Protein AF-A0A964XQN4-F1 (afdb_monomer_lite)

Structure (mmCIF, N/CA/C/O backbone):
data_AF-A0A964XQN4-F1
#
_entry.id   AF-A0A964XQN4-F1
#
loop_
_atom_site.group_PDB
_atom_site.id
_atom_site.type_symbol
_atom_site.label_atom_id
_atom_site.label_alt_id
_atom_site.label_comp_id
_atom_site.label_asym_id
_atom_site.label_entity_id
_atom_site.label_seq_id
_atom_site.pdbx_PDB_ins_code
_atom_site.Cartn_x
_atom_site.Cartn_y
_atom_site.Cartn_z
_atom_site.occupancy
_atom_site.B_iso_or_equiv
_atom_site.auth_seq_id
_atom_site.auth_comp_id
_atom_site.auth_asym_id
_atom_site.auth_atom_id
_atom_site.pdbx_PDB_model_num
ATOM 1 N N . MET A 1 1 ? -2.093 18.860 -47.326 1.00 44.12 1 MET A N 1
ATOM 2 C CA . MET A 1 1 ? -1.292 19.474 -46.245 1.00 44.12 1 MET A CA 1
ATOM 3 C C . MET A 1 1 ? -0.437 18.372 -45.652 1.00 44.12 1 MET A C 1
ATOM 5 O O . MET A 1 1 ? -1.019 17.430 -45.141 1.00 44.12 1 MET A O 1
ATOM 9 N N . ASN A 1 2 ? 0.891 18.425 -45.790 1.00 50.34 2 ASN A N 1
ATOM 10 C CA . ASN A 1 2 ? 1.791 17.449 -45.164 1.00 50.34 2 ASN A CA 1
ATOM 11 C C . ASN A 1 2 ? 2.057 17.888 -43.718 1.00 50.34 2 ASN A C 1
ATOM 13 O O . ASN A 1 2 ? 2.741 18.896 -43.541 1.00 50.34 2 ASN A O 1
ATOM 17 N N . PRO A 1 3 ? 1.557 17.192 -42.684 1.00 56.38 3 PRO A N 1
ATOM 18 C CA . PRO A 1 3 ? 1.931 17.506 -41.319 1.00 56.38 3 PRO A CA 1
ATOM 19 C C . PRO A 1 3 ? 3.263 16.803 -41.033 1.00 56.38 3 PRO A C 1
ATOM 21 O O . PRO A 1 3 ? 3.309 15.619 -40.722 1.00 56.38 3 PRO A O 1
ATOM 24 N N . THR A 1 4 ? 4.374 17.520 -41.188 1.00 68.19 4 THR A N 1
ATOM 25 C CA . THR A 1 4 ? 5.743 17.011 -40.980 1.00 68.19 4 THR A CA 1
ATOM 26 C C . THR A 1 4 ? 6.168 17.038 -39.507 1.00 68.19 4 THR A C 1
ATOM 28 O O . THR A 1 4 ? 7.298 17.393 -39.187 1.00 68.19 4 THR A O 1
ATOM 31 N N . GLY A 1 5 ? 5.263 16.679 -38.596 1.00 77.88 5 GLY A N 1
ATOM 32 C CA . GLY A 1 5 ? 5.586 16.475 -37.185 1.00 77.88 5 GLY A CA 1
ATOM 33 C C . GLY A 1 5 ? 5.835 14.995 -36.919 1.00 77.88 5 GLY A C 1
ATOM 34 O O . GLY A 1 5 ? 4.934 14.184 -37.115 1.00 77.88 5 GLY A O 1
ATOM 35 N N . LYS A 1 6 ? 7.041 14.630 -36.474 1.00 83.69 6 LYS A N 1
ATOM 36 C CA . LYS A 1 6 ? 7.309 13.305 -35.894 1.00 83.69 6 LYS A CA 1
ATOM 37 C C . LYS A 1 6 ? 7.335 13.442 -34.376 1.00 83.69 6 LYS A C 1
ATOM 39 O O . LYS A 1 6 ? 7.971 14.359 -33.865 1.00 83.69 6 LYS A O 1
ATOM 44 N N . LEU A 1 7 ? 6.655 12.541 -33.673 1.00 86.62 7 LEU A N 1
ATOM 45 C CA . LEU A 1 7 ? 6.666 12.475 -32.213 1.00 86.62 7 LEU A CA 1
ATOM 46 C C . LEU A 1 7 ? 7.571 11.324 -31.772 1.00 86.62 7 LEU A C 1
ATOM 48 O O . LEU A 1 7 ? 7.423 10.201 -32.248 1.00 86.62 7 LEU A O 1
ATOM 52 N N . ILE A 1 8 ? 8.509 11.619 -30.876 1.00 90.12 8 ILE A N 1
ATOM 53 C CA . ILE A 1 8 ? 9.390 10.635 -30.249 1.00 90.12 8 ILE A CA 1
ATOM 54 C C . ILE A 1 8 ? 9.055 10.622 -28.759 1.00 90.12 8 ILE A C 1
ATOM 56 O O . ILE A 1 8 ? 9.046 11.673 -28.119 1.00 90.12 8 ILE A O 1
ATOM 60 N N . VAL A 1 9 ? 8.766 9.438 -28.221 1.00 87.81 9 VAL A N 1
ATOM 61 C CA . VAL A 1 9 ? 8.500 9.221 -26.794 1.00 87.81 9 VAL A CA 1
ATOM 62 C C . VAL A 1 9 ? 9.660 8.409 -26.227 1.00 87.81 9 VAL A C 1
ATOM 64 O O . VAL A 1 9 ? 9.925 7.310 -26.709 1.00 87.81 9 VAL A O 1
ATOM 67 N N . VAL A 1 10 ? 10.367 8.965 -25.240 1.00 87.81 10 VAL A N 1
ATOM 68 C CA . VAL A 1 10 ? 11.554 8.359 -24.613 1.00 87.81 10 VAL A CA 1
ATOM 69 C C . VAL A 1 10 ? 11.422 8.424 -23.098 1.00 87.81 10 VAL A C 1
ATOM 71 O O . VAL A 1 10 ? 10.976 9.433 -22.555 1.00 87.81 10 VAL A O 1
ATOM 74 N N . GLY A 1 11 ? 11.851 7.366 -22.418 1.00 78.62 11 GLY A N 1
ATOM 75 C CA . GLY A 1 11 ? 11.816 7.267 -20.965 1.00 78.62 11 GLY A CA 1
ATOM 76 C C . GLY A 1 11 ? 11.861 5.818 -20.490 1.00 78.62 11 GLY A C 1
ATOM 77 O O . GLY A 1 11 ? 11.804 4.879 -21.281 1.00 78.62 11 GLY A O 1
ATOM 78 N N . THR A 1 12 ? 11.935 5.644 -19.178 1.00 72.44 12 THR A N 1
ATOM 79 C CA . THR A 1 12 ? 12.056 4.329 -18.543 1.00 72.44 12 THR A CA 1
ATOM 80 C C . THR A 1 12 ? 10.682 3.725 -18.265 1.00 72.44 12 THR A C 1
ATOM 82 O O . THR A 1 12 ? 9.748 4.433 -17.884 1.00 72.44 12 THR A O 1
ATOM 85 N N . ARG A 1 13 ? 10.545 2.407 -18.436 1.00 72.56 13 ARG A N 1
ATOM 86 C CA . ARG A 1 13 ? 9.340 1.670 -18.036 1.00 72.56 13 ARG A CA 1
ATOM 87 C C . ARG A 1 13 ? 9.286 1.570 -16.512 1.00 72.56 13 ARG A C 1
ATOM 89 O O . ARG A 1 13 ? 10.272 1.186 -15.896 1.00 72.56 13 ARG A O 1
ATOM 96 N N . VAL A 1 14 ? 8.149 1.914 -15.910 1.00 68.62 14 VAL A N 1
ATOM 97 C CA . VAL A 1 14 ? 7.972 1.927 -14.439 1.00 68.62 14 VAL A CA 1
ATOM 98 C C . VAL A 1 14 ? 6.813 1.052 -13.953 1.00 68.62 14 VAL A C 1
ATOM 100 O O . VAL A 1 14 ? 6.621 0.906 -12.751 1.00 68.62 14 VAL A O 1
ATOM 1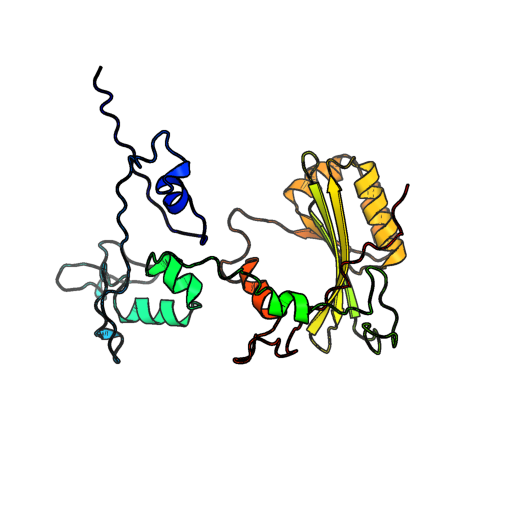03 N N . ALA A 1 15 ? 6.031 0.480 -14.874 1.00 65.38 15 ALA A N 1
ATOM 104 C CA . ALA A 1 15 ? 4.941 -0.445 -14.579 1.00 65.38 15 ALA A CA 1
ATOM 105 C C . ALA A 1 15 ? 4.688 -1.398 -15.763 1.00 65.38 15 ALA A C 1
ATOM 107 O O . ALA A 1 15 ? 5.032 -1.082 -16.902 1.00 65.38 15 ALA A O 1
ATOM 108 N N . ALA A 1 16 ? 4.041 -2.541 -15.503 1.00 64.12 16 ALA A N 1
ATOM 109 C CA . ALA A 1 16 ? 3.646 -3.520 -16.528 1.00 64.12 16 ALA A CA 1
ATOM 110 C C . ALA A 1 16 ? 2.624 -2.962 -17.544 1.00 64.12 16 ALA A C 1
ATOM 112 O O . ALA A 1 16 ? 2.528 -3.438 -18.682 1.00 64.12 16 ALA A O 1
ATOM 113 N N . VAL A 1 17 ? 1.867 -1.938 -17.135 1.00 68.56 17 VAL A N 1
ATOM 114 C CA . VAL A 1 17 ? 1.043 -1.090 -18.001 1.00 68.56 17 VAL A CA 1
ATOM 115 C C . VAL A 1 17 ? 1.648 0.308 -17.991 1.00 68.56 17 VAL A C 1
ATOM 117 O O . VAL A 1 17 ? 1.603 1.013 -16.986 1.00 68.56 17 VAL A O 1
ATOM 120 N N . ASP A 1 18 ? 2.239 0.696 -19.114 1.00 76.88 18 ASP A N 1
ATOM 121 C CA . ASP A 1 18 ? 2.883 1.989 -19.305 1.00 76.88 18 ASP A CA 1
ATOM 122 C C . ASP A 1 18 ? 2.417 2.649 -20.607 1.00 76.88 18 ASP A C 1
ATOM 124 O O . ASP A 1 18 ? 1.701 2.060 -21.423 1.00 76.88 18 ASP A O 1
ATOM 128 N N . LEU A 1 19 ? 2.839 3.897 -20.808 1.00 83.06 19 LEU A N 1
ATOM 129 C CA . LEU A 1 19 ? 2.500 4.655 -22.006 1.00 83.06 19 LEU A CA 1
ATOM 130 C C . LEU A 1 19 ? 2.950 3.934 -23.289 1.00 83.06 19 LEU A C 1
ATOM 132 O O . LEU A 1 19 ? 2.233 3.973 -24.282 1.00 83.06 19 LEU A O 1
ATOM 136 N N . TYR A 1 20 ? 4.090 3.236 -23.281 1.00 84.88 20 TYR A N 1
ATOM 137 C CA . TYR A 1 20 ? 4.588 2.510 -24.456 1.00 84.88 20 TYR A CA 1
ATOM 138 C C . TYR A 1 20 ? 3.683 1.346 -24.845 1.00 84.88 20 TYR A C 1
ATOM 140 O O . TYR A 1 20 ? 3.490 1.079 -26.029 1.00 84.88 20 TYR A O 1
ATOM 148 N N . LYS A 1 21 ? 3.134 0.631 -23.863 1.00 82.62 21 LYS A N 1
ATOM 149 C CA . LYS A 1 21 ? 2.169 -0.447 -24.081 1.00 82.62 21 LYS A CA 1
ATOM 150 C C . LYS A 1 21 ? 0.841 0.101 -24.591 1.00 82.62 21 LYS A C 1
ATOM 152 O O . LYS A 1 21 ? 0.300 -0.437 -25.551 1.00 82.62 21 LYS A O 1
ATOM 157 N N . GLU A 1 22 ? 0.367 1.208 -24.025 1.00 86.00 22 GLU A N 1
ATOM 158 C CA . GLU A 1 22 ? -0.875 1.856 -24.459 1.00 86.00 22 GLU A CA 1
ATOM 159 C C . GLU A 1 22 ? -0.783 2.434 -25.875 1.00 86.00 22 GLU A C 1
ATOM 161 O O . GLU A 1 22 ? -1.696 2.244 -26.674 1.00 86.00 22 GLU A O 1
ATOM 166 N N . LEU A 1 23 ? 0.334 3.073 -26.234 1.00 89.62 23 LEU A N 1
ATOM 167 C CA . LEU A 1 23 ? 0.560 3.574 -27.596 1.00 89.62 23 LEU A CA 1
ATOM 168 C C . LEU A 1 23 ? 0.671 2.444 -28.628 1.00 89.62 23 LEU A C 1
ATOM 170 O O . LEU A 1 23 ? 0.404 2.653 -29.807 1.00 89.62 23 LEU A O 1
ATOM 174 N N . ARG A 1 24 ? 1.051 1.236 -28.203 1.00 87.62 24 ARG A N 1
ATOM 175 C CA . ARG A 1 24 ? 1.095 0.049 -29.065 1.00 87.62 24 ARG A CA 1
ATOM 176 C C . ARG A 1 24 ? -0.225 -0.719 -29.119 1.00 87.62 24 ARG A C 1
ATOM 178 O O . ARG A 1 24 ? -0.308 -1.686 -29.870 1.00 87.62 24 ARG A O 1
ATOM 185 N N . ASN A 1 25 ? -1.235 -0.336 -28.339 1.00 85.56 25 ASN A N 1
ATOM 186 C CA . ASN A 1 25 ? -2.491 -1.072 -28.258 1.00 85.56 25 ASN A CA 1
ATOM 187 C C . ASN A 1 25 ? -3.380 -0.783 -29.493 1.00 85.56 25 ASN A C 1
ATOM 189 O O . ASN A 1 25 ? -3.814 0.361 -29.657 1.00 85.56 25 ASN A O 1
ATOM 193 N N . PRO A 1 26 ? -3.701 -1.788 -30.338 1.00 85.19 26 PRO A N 1
ATOM 194 C CA . PRO A 1 26 ? -4.555 -1.606 -31.515 1.00 85.19 26 PRO A CA 1
ATOM 195 C C . PRO A 1 26 ? -5.940 -1.032 -31.195 1.00 85.19 26 PRO A C 1
ATOM 197 O O . PRO A 1 26 ? -6.467 -0.253 -31.986 1.00 85.19 26 PRO A O 1
ATOM 200 N N . ASP A 1 27 ? -6.496 -1.336 -30.018 1.00 85.50 27 ASP A N 1
ATOM 201 C CA . ASP A 1 27 ? -7.836 -0.893 -29.606 1.00 85.50 27 ASP A CA 1
ATOM 202 C C . ASP A 1 27 ? -7.925 0.627 -29.391 1.00 85.50 27 ASP A C 1
ATOM 204 O O . ASP A 1 27 ? -9.014 1.203 -29.359 1.00 85.50 27 ASP A O 1
ATOM 208 N N . ARG A 1 28 ? -6.779 1.307 -29.253 1.00 83.75 28 ARG A N 1
ATOM 209 C CA . ARG A 1 28 ? -6.704 2.769 -29.127 1.00 83.75 28 ARG A CA 1
ATOM 210 C C . ARG A 1 28 ? -6.861 3.490 -30.467 1.00 83.75 28 ARG A C 1
ATOM 212 O O . ARG A 1 28 ? -7.066 4.705 -30.466 1.00 83.75 28 ARG A O 1
ATOM 219 N N . TYR A 1 29 ? -6.771 2.776 -31.591 1.00 86.81 29 TYR A N 1
ATOM 220 C CA . TYR A 1 29 ? -6.745 3.363 -32.929 1.00 86.81 29 TYR A CA 1
ATOM 221 C C . TYR A 1 29 ? -7.933 2.885 -33.772 1.00 86.81 29 TYR A C 1
ATOM 223 O O . TYR A 1 29 ? -8.117 1.680 -33.955 1.00 86.81 29 TYR A O 1
ATOM 231 N N . PRO A 1 30 ? -8.737 3.803 -34.343 1.00 81.50 30 PRO A N 1
ATOM 232 C CA . PRO A 1 30 ? -9.789 3.435 -35.283 1.00 81.50 30 PRO A CA 1
ATOM 233 C C . PRO A 1 30 ? -9.226 2.596 -36.440 1.00 81.50 30 PRO A C 1
ATOM 235 O O . PRO A 1 30 ? -8.321 3.031 -37.149 1.00 81.50 30 PRO A O 1
ATOM 238 N N . GLY A 1 31 ? -9.752 1.383 -36.620 1.00 83.69 31 GLY A N 1
ATOM 239 C CA . GLY A 1 31 ? -9.280 0.441 -37.642 1.00 83.69 31 GLY A CA 1
ATOM 240 C C . GLY A 1 31 ? -8.076 -0.421 -37.239 1.00 83.69 31 GLY A C 1
ATOM 241 O O . GLY A 1 31 ? -7.569 -1.150 -38.086 1.00 83.69 31 GLY A O 1
ATOM 242 N N . GLY A 1 32 ? -7.612 -0.362 -35.983 1.00 82.75 32 GLY A N 1
ATOM 243 C CA . GLY A 1 32 ? -6.581 -1.257 -35.438 1.00 82.75 32 GLY A CA 1
ATOM 244 C C . GLY A 1 32 ? -5.159 -1.021 -35.959 1.00 82.75 32 GLY A C 1
ATOM 245 O O . GLY A 1 32 ? -4.241 -1.761 -35.610 1.00 82.75 32 GLY A O 1
ATOM 246 N N . LEU A 1 33 ? -4.954 -0.001 -36.794 1.00 86.06 33 LEU A N 1
ATOM 247 C CA . LEU A 1 33 ? -3.648 0.350 -37.346 1.00 86.06 33 LEU A CA 1
ATOM 248 C C . LEU A 1 33 ? -2.880 1.227 -36.355 1.00 86.06 33 LEU A C 1
ATOM 250 O O . LEU A 1 33 ? -3.187 2.405 -36.179 1.00 86.06 33 LEU A O 1
ATOM 254 N N . VAL A 1 34 ? -1.861 0.645 -35.728 1.00 90.12 34 VAL A N 1
ATOM 255 C CA . VAL A 1 34 ? -0.984 1.323 -34.768 1.00 90.12 34 VAL A CA 1
ATOM 256 C C . VAL A 1 34 ? 0.051 2.183 -35.515 1.00 90.12 34 VAL A C 1
ATOM 258 O O . VAL A 1 34 ? 0.866 1.633 -36.255 1.00 90.12 34 VAL A O 1
ATOM 261 N N . PRO A 1 35 ? 0.082 3.518 -35.326 1.00 89.69 35 PRO A N 1
ATOM 262 C CA . PRO A 1 35 ? 0.990 4.415 -36.052 1.00 89.69 35 PRO A CA 1
ATOM 263 C C . PRO A 1 35 ? 2.394 4.528 -35.425 1.00 89.69 35 PRO A C 1
ATOM 265 O O . PRO A 1 35 ? 3.166 5.414 -35.793 1.00 89.69 35 PRO A O 1
ATOM 268 N N . TRP A 1 36 ? 2.731 3.666 -34.464 1.00 90.50 36 TRP A N 1
ATOM 269 C CA . TRP A 1 36 ? 3.963 3.739 -33.678 1.00 90.50 36 TRP A CA 1
ATOM 270 C C . TRP A 1 36 ? 4.945 2.634 -34.043 1.00 90.50 36 TRP A C 1
ATOM 272 O O . TRP A 1 36 ? 4.579 1.471 -34.178 1.00 90.50 36 TRP A O 1
ATOM 282 N N . THR A 1 37 ? 6.222 2.998 -34.133 1.00 88.25 37 THR A N 1
ATOM 283 C CA . THR A 1 37 ? 7.335 2.042 -34.148 1.00 88.25 37 THR A CA 1
ATOM 284 C C . THR A 1 37 ? 7.947 1.991 -32.756 1.00 88.25 37 THR A C 1
ATOM 286 O O . THR A 1 37 ? 8.139 3.032 -32.129 1.00 88.25 37 THR A O 1
ATOM 289 N N . TYR A 1 38 ? 8.245 0.788 -32.275 1.00 87.44 38 TYR A N 1
ATOM 290 C CA . TYR A 1 38 ? 8.794 0.571 -30.942 1.00 87.44 38 TYR A CA 1
ATOM 291 C C . TYR A 1 38 ? 10.215 0.025 -31.020 1.00 87.44 38 TYR A C 1
ATOM 293 O O . TYR A 1 38 ? 10.490 -0.888 -31.796 1.00 87.44 38 TYR A O 1
ATOM 301 N N . LEU A 1 39 ? 11.099 0.590 -30.201 1.00 87.88 39 LEU A N 1
ATOM 302 C CA . LEU A 1 39 ? 12.489 0.181 -30.063 1.00 87.88 39 LEU A CA 1
ATOM 303 C C . LEU A 1 39 ? 12.760 -0.118 -28.589 1.00 87.88 39 LEU A C 1
ATOM 305 O O . LEU A 1 39 ? 12.669 0.777 -27.752 1.00 87.88 39 LEU A O 1
ATOM 309 N N . ALA A 1 40 ? 13.097 -1.371 -28.289 1.00 85.25 40 ALA A N 1
ATOM 310 C CA . ALA A 1 40 ? 13.558 -1.798 -26.975 1.00 85.25 40 ALA A CA 1
ATOM 311 C C . ALA A 1 40 ? 15.085 -1.932 -26.983 1.00 85.25 40 ALA A C 1
ATOM 313 O O . ALA A 1 40 ? 15.664 -2.451 -27.937 1.00 85.25 40 ALA A O 1
ATOM 314 N N . MET A 1 41 ? 15.726 -1.468 -25.914 1.00 88.75 41 MET A N 1
ATOM 315 C CA . MET A 1 41 ? 17.179 -1.486 -25.741 1.00 88.75 41 MET A CA 1
ATOM 316 C C . MET A 1 41 ? 17.527 -2.235 -24.447 1.00 88.75 41 MET A C 1
ATOM 318 O O . MET A 1 41 ? 17.692 -1.593 -23.409 1.00 88.75 41 MET A O 1
ATOM 322 N N . PRO A 1 42 ? 17.579 -3.581 -24.467 1.00 90.25 42 PRO A N 1
ATOM 323 C CA . PRO A 1 42 ? 17.960 -4.356 -23.293 1.00 90.25 42 PRO A CA 1
ATOM 324 C C . PRO A 1 42 ? 19.419 -4.077 -22.927 1.00 90.25 42 PRO A C 1
ATOM 326 O O . PRO A 1 42 ? 20.299 -4.064 -23.783 1.00 90.25 42 PRO A O 1
ATOM 329 N N . ALA A 1 43 ? 19.686 -3.859 -21.644 1.00 90.44 43 ALA A N 1
ATOM 330 C CA . ALA A 1 43 ? 21.017 -3.527 -21.159 1.00 90.44 43 ALA A CA 1
ATOM 331 C C . ALA A 1 43 ? 21.980 -4.727 -21.205 1.00 90.44 43 ALA A C 1
ATOM 333 O O . ALA A 1 43 ? 23.177 -4.534 -21.412 1.00 90.44 43 ALA A O 1
ATOM 334 N N . LEU A 1 44 ? 21.462 -5.952 -21.049 1.00 91.94 44 LEU A N 1
ATOM 335 C CA . LEU A 1 44 ? 22.222 -7.202 -21.160 1.00 91.94 44 LEU A CA 1
ATOM 336 C C . LEU A 1 44 ? 21.816 -7.932 -22.436 1.00 91.94 44 LEU A C 1
ATOM 338 O O . LEU A 1 44 ? 20.630 -8.138 -22.667 1.00 91.94 44 LEU A O 1
ATOM 342 N N . LEU A 1 45 ? 22.798 -8.338 -23.230 1.00 92.00 45 LEU A N 1
ATOM 343 C CA . LEU A 1 45 ? 22.589 -9.073 -24.474 1.00 92.00 45 LEU A CA 1
ATOM 344 C C . LEU A 1 45 ? 22.936 -10.552 -24.292 1.00 92.00 45 LEU A C 1
ATOM 346 O O . LEU A 1 45 ? 22.168 -11.413 -24.708 1.00 92.00 45 LEU A O 1
ATOM 350 N N . GLU A 1 46 ? 24.048 -10.847 -23.608 1.00 90.94 46 GLU A N 1
ATOM 351 C CA . GLU A 1 46 ? 24.497 -12.218 -23.346 1.00 90.94 46 GLU A CA 1
ATOM 352 C C . GLU A 1 46 ? 25.073 -12.368 -21.932 1.00 90.94 46 GLU A C 1
ATOM 354 O O . GLU A 1 46 ? 25.825 -11.518 -21.445 1.00 90.94 46 GLU A O 1
ATOM 359 N N . THR A 1 47 ? 24.730 -13.476 -21.274 1.00 87.06 47 THR A N 1
ATOM 360 C CA . THR A 1 47 ? 25.217 -13.840 -19.936 1.00 87.06 47 THR A CA 1
ATOM 361 C C . THR A 1 47 ? 26.411 -14.786 -20.007 1.00 87.06 47 THR A C 1
ATOM 363 O O . THR A 1 47 ? 26.435 -15.696 -20.831 1.00 87.06 47 THR A O 1
ATOM 366 N N . HIS A 1 48 ? 27.331 -14.660 -19.052 1.00 90.94 48 HIS A N 1
ATOM 367 C CA . HIS A 1 48 ? 28.426 -15.605 -18.817 1.00 90.94 48 HIS A CA 1
ATOM 368 C C . HIS A 1 48 ? 28.568 -15.875 -17.309 1.00 90.94 48 HIS A C 1
ATOM 370 O O . HIS A 1 48 ? 28.163 -15.046 -16.494 1.00 90.94 48 HIS A O 1
ATOM 376 N N . GLU A 1 49 ? 29.197 -16.991 -16.928 1.00 87.12 49 GLU A N 1
ATOM 377 C CA . GLU A 1 49 ? 29.561 -17.291 -15.527 1.00 87.12 49 GLU A CA 1
ATOM 378 C C . GLU A 1 49 ? 30.474 -16.228 -14.888 1.00 87.12 49 GLU A C 1
ATOM 380 O O . GLU A 1 49 ? 30.488 -16.064 -13.673 1.00 87.12 49 GLU A O 1
ATOM 385 N N . ASP A 1 50 ? 31.221 -15.484 -15.707 1.00 89.94 50 ASP A N 1
ATOM 386 C CA . ASP A 1 50 ? 32.106 -14.408 -15.273 1.00 89.94 50 ASP A CA 1
ATOM 387 C C . ASP A 1 50 ? 31.450 -13.096 -15.692 1.00 89.94 50 ASP A C 1
ATOM 389 O O . ASP A 1 50 ? 31.276 -12.837 -16.886 1.00 89.94 50 ASP A O 1
ATOM 393 N N . ALA A 1 51 ? 31.078 -12.277 -14.708 1.00 89.25 51 ALA A N 1
ATOM 394 C CA . ALA A 1 51 ? 30.400 -11.004 -14.926 1.00 89.25 51 ALA A CA 1
ATOM 395 C C . ALA A 1 51 ? 31.193 -10.056 -15.838 1.00 89.25 51 ALA A C 1
ATOM 397 O O . ALA A 1 51 ? 30.597 -9.259 -16.553 1.00 89.25 51 ALA A O 1
ATOM 398 N N . ASN A 1 52 ? 32.525 -10.153 -15.877 1.00 89.81 52 ASN A N 1
ATOM 399 C CA . ASN A 1 52 ? 33.341 -9.305 -16.752 1.00 89.81 52 ASN A CA 1
ATOM 400 C C . ASN A 1 52 ? 33.202 -9.665 -18.238 1.00 89.81 52 ASN A C 1
ATOM 402 O O . ASN A 1 52 ? 33.577 -8.867 -19.092 1.00 89.81 52 ASN A O 1
ATOM 406 N N . LYS A 1 53 ? 32.660 -10.849 -18.547 1.00 91.75 53 LYS A N 1
ATOM 407 C CA . LYS A 1 53 ? 32.439 -11.345 -19.912 1.00 91.75 53 LYS A CA 1
ATOM 408 C C . LYS A 1 53 ? 30.999 -11.173 -20.392 1.00 91.75 53 LYS A C 1
ATOM 410 O O . LYS A 1 53 ? 30.650 -11.679 -21.453 1.00 91.75 53 LYS A O 1
ATOM 415 N N . TRP A 1 54 ? 30.149 -10.505 -19.616 1.00 91.12 54 TRP A N 1
ATOM 416 C CA . TRP A 1 54 ? 28.794 -10.180 -20.051 1.00 91.12 54 TRP A CA 1
ATOM 417 C C . TRP A 1 54 ? 28.829 -9.225 -21.243 1.00 91.12 54 TRP A C 1
ATOM 419 O O . TRP A 1 54 ? 29.525 -8.209 -21.207 1.00 91.12 54 TRP A O 1
ATOM 429 N N . VAL A 1 55 ? 28.037 -9.530 -22.271 1.00 93.88 55 VAL A N 1
ATOM 430 C CA . VAL A 1 55 ? 27.870 -8.648 -23.430 1.00 93.88 55 VAL A CA 1
ATOM 431 C C . VAL A 1 55 ? 26.724 -7.697 -23.123 1.00 93.88 55 VAL A C 1
ATOM 433 O O . VAL A 1 55 ? 25.583 -8.129 -22.953 1.00 93.88 55 VAL A O 1
ATOM 436 N N . THR A 1 56 ? 27.019 -6.404 -23.026 1.00 95.25 56 THR A N 1
ATOM 437 C CA . THR A 1 56 ? 26.038 -5.364 -22.696 1.00 95.25 56 THR A CA 1
ATOM 438 C C . THR A 1 56 ? 25.871 -4.382 -23.848 1.00 95.25 56 THR A C 1
ATOM 440 O O . THR A 1 56 ? 26.752 -4.244 -24.695 1.00 95.25 56 THR A O 1
ATOM 443 N N . LEU A 1 57 ? 24.721 -3.707 -23.901 1.00 94.56 57 LEU A N 1
ATOM 444 C CA . LEU A 1 57 ? 24.398 -2.811 -25.014 1.00 94.56 57 LEU A CA 1
ATOM 445 C C . LEU A 1 57 ? 25.193 -1.496 -24.975 1.00 94.56 57 LEU A C 1
ATOM 447 O O . LEU A 1 57 ? 25.636 -1.022 -26.016 1.00 94.56 57 LEU A O 1
ATOM 451 N N . TRP A 1 58 ? 25.391 -0.918 -23.784 1.00 92.69 58 TRP A N 1
ATOM 452 C CA . TRP A 1 58 ? 26.054 0.385 -23.602 1.00 92.69 58 TRP A CA 1
ATOM 453 C C . TRP A 1 58 ? 27.125 0.352 -22.494 1.00 92.69 58 TRP A C 1
ATOM 455 O O . TRP A 1 58 ? 26.970 1.007 -21.461 1.00 92.69 58 TRP A O 1
ATOM 465 N N . PRO A 1 59 ? 28.220 -0.415 -22.666 1.00 93.56 59 PRO A N 1
ATOM 466 C CA . PRO A 1 59 ? 29.203 -0.653 -21.606 1.00 93.56 59 PRO A CA 1
ATOM 467 C C . PRO A 1 59 ? 29.956 0.598 -21.134 1.00 93.56 59 PRO A C 1
ATOM 469 O O . PRO A 1 59 ? 30.428 0.619 -19.994 1.00 93.56 59 PRO A O 1
ATOM 472 N N . TYR A 1 60 ? 30.045 1.635 -21.969 1.00 94.44 60 TYR A N 1
ATOM 473 C CA . TYR A 1 60 ? 30.844 2.834 -21.717 1.00 94.44 60 TYR A CA 1
ATOM 474 C C . TYR A 1 60 ? 30.049 4.126 -21.956 1.00 94.44 60 TYR A C 1
ATOM 476 O O . TYR A 1 60 ? 29.057 4.126 -22.683 1.00 94.44 60 TYR A O 1
ATOM 484 N N . SER A 1 61 ? 30.486 5.225 -21.341 1.00 92.81 61 SER A N 1
ATOM 485 C CA . SER A 1 61 ? 29.914 6.569 -21.485 1.00 92.81 61 SER A CA 1
ATOM 486 C C . SER A 1 61 ? 31.025 7.614 -21.583 1.00 92.81 61 SER A C 1
ATOM 488 O O . SER A 1 61 ? 32.105 7.445 -21.032 1.00 92.81 61 SER A O 1
ATOM 490 N N . ASP A 1 62 ? 30.759 8.711 -22.278 1.00 92.38 62 ASP A N 1
ATOM 491 C CA . ASP A 1 62 ? 31.620 9.894 -22.322 1.00 92.38 62 ASP A CA 1
ATOM 492 C C . ASP A 1 62 ? 31.620 10.688 -21.001 1.00 92.38 62 ASP A C 1
ATOM 494 O O . ASP A 1 62 ? 32.521 11.491 -20.765 1.00 92.38 62 ASP A O 1
ATOM 498 N N . GLN A 1 63 ? 30.636 10.449 -20.126 1.00 90.50 63 GLN A N 1
ATOM 499 C CA . GLN A 1 63 ? 30.492 11.116 -18.835 1.00 90.50 63 GLN A CA 1
ATOM 500 C C . GLN A 1 63 ? 30.881 10.192 -17.671 1.00 90.50 63 GLN A C 1
ATOM 502 O O . GLN A 1 63 ? 30.493 9.016 -17.667 1.00 90.50 63 GLN A O 1
ATOM 507 N N . PRO A 1 64 ? 31.583 10.712 -16.647 1.00 89.06 64 PRO A N 1
ATOM 508 C CA . PRO A 1 64 ? 31.884 9.946 -15.446 1.00 89.06 64 PRO A CA 1
ATOM 509 C C . PRO A 1 64 ? 30.613 9.644 -14.651 1.00 89.06 64 PRO A C 1
ATOM 511 O O . PRO A 1 64 ? 29.638 10.401 -14.666 1.00 89.06 64 PRO A O 1
ATOM 514 N N . PHE A 1 65 ? 30.629 8.534 -13.920 1.00 82.62 65 PHE A N 1
ATOM 515 C CA . PHE A 1 65 ? 29.680 8.294 -12.836 1.00 82.62 65 PHE A CA 1
ATOM 516 C C . PHE A 1 65 ? 30.202 8.847 -11.506 1.00 82.62 65 PHE A C 1
ATOM 518 O O . PHE A 1 65 ? 31.383 9.177 -11.389 1.00 82.62 65 PHE A O 1
ATOM 525 N N . ASP A 1 66 ? 29.329 8.947 -10.503 1.00 81.31 66 ASP A N 1
ATOM 526 C CA . ASP A 1 66 ? 29.703 9.492 -9.198 1.00 81.31 66 ASP A CA 1
ATOM 527 C C . ASP A 1 66 ? 30.888 8.718 -8.602 1.00 81.31 66 ASP A C 1
ATOM 529 O O . ASP A 1 66 ? 30.842 7.501 -8.422 1.00 81.31 66 ASP A O 1
ATOM 533 N N . GLY A 1 67 ? 31.973 9.442 -8.318 1.00 83.00 67 GLY A N 1
ATOM 534 C CA . GLY A 1 67 ? 33.206 8.880 -7.765 1.00 83.00 67 GLY A CA 1
ATOM 535 C C . GLY A 1 67 ? 34.164 8.247 -8.782 1.00 83.00 67 GLY A C 1
ATOM 536 O O . GLY A 1 67 ? 35.203 7.739 -8.364 1.00 83.00 67 GLY A O 1
ATOM 537 N N . GLN A 1 68 ? 33.864 8.281 -10.085 1.00 88.69 68 GLN A N 1
ATOM 538 C CA . GLN A 1 68 ? 34.810 7.849 -11.119 1.00 88.69 68 GLN A CA 1
ATOM 539 C C . GLN A 1 68 ? 35.846 8.927 -11.426 1.00 88.69 68 GLN A C 1
ATOM 541 O O . GLN A 1 68 ? 35.555 10.123 -11.452 1.00 88.69 68 GLN A O 1
ATOM 546 N N . THR A 1 69 ? 37.066 8.477 -11.684 1.00 89.88 69 THR A N 1
ATOM 547 C CA . THR A 1 69 ? 38.232 9.318 -11.952 1.00 89.88 69 THR A CA 1
ATOM 548 C C . THR A 1 69 ? 38.793 9.035 -13.345 1.00 89.88 69 THR A C 1
ATOM 550 O O . THR A 1 69 ? 38.538 7.985 -13.934 1.00 89.88 69 THR A O 1
ATOM 553 N N . GLU A 1 70 ? 39.538 9.991 -13.904 1.00 88.25 70 GLU A N 1
ATOM 554 C CA . GLU A 1 70 ? 40.061 9.938 -15.281 1.00 88.25 70 GLU A CA 1
ATOM 555 C C . GLU A 1 70 ? 40.944 8.704 -15.561 1.00 88.25 70 GLU A C 1
ATOM 557 O O . GLU A 1 70 ? 40.980 8.223 -16.689 1.00 88.25 70 GLU A O 1
ATOM 562 N N . ASP A 1 71 ? 41.605 8.141 -14.544 1.00 91.19 71 ASP A N 1
ATOM 563 C CA . ASP A 1 71 ? 42.406 6.908 -14.641 1.00 91.19 71 ASP A CA 1
ATOM 564 C C . ASP A 1 71 ? 41.577 5.646 -14.926 1.00 91.19 71 ASP A C 1
ATOM 566 O O . ASP A 1 71 ? 42.130 4.616 -15.303 1.00 91.19 71 ASP A O 1
ATOM 570 N N . GLN A 1 72 ? 40.254 5.721 -14.774 1.00 87.38 72 GLN A N 1
ATOM 571 C CA . GLN A 1 72 ? 39.340 4.609 -15.037 1.00 87.38 72 GLN A CA 1
ATOM 572 C C . GLN A 1 72 ? 38.839 4.578 -16.485 1.00 87.38 72 GLN A C 1
ATOM 574 O O . GLN A 1 72 ? 38.072 3.678 -16.840 1.00 87.38 72 GLN A O 1
ATOM 579 N N . LYS A 1 73 ? 39.237 5.549 -17.316 1.00 92.31 73 LYS A N 1
ATOM 580 C CA . LYS A 1 73 ? 38.893 5.575 -18.737 1.00 92.31 73 LYS A CA 1
ATOM 581 C C . LYS A 1 73 ? 39.538 4.417 -19.488 1.00 92.31 73 LYS A C 1
ATOM 583 O O . LYS A 1 73 ? 40.646 3.983 -19.178 1.00 92.31 73 LYS A O 1
ATOM 588 N N . ASN A 1 74 ? 38.839 3.934 -20.508 1.00 90.12 74 ASN A N 1
ATOM 589 C CA . ASN A 1 74 ? 39.415 3.004 -21.469 1.00 90.12 74 ASN A CA 1
ATOM 590 C C . ASN A 1 74 ? 40.333 3.735 -22.474 1.00 90.12 74 ASN A C 1
ATOM 592 O O . ASN A 1 74 ? 40.501 4.954 -22.421 1.00 90.12 74 ASN A O 1
ATOM 596 N N . GLU A 1 75 ? 40.910 2.982 -23.411 1.00 91.81 75 GLU A N 1
ATOM 597 C CA . GLU A 1 75 ? 41.805 3.508 -24.455 1.00 91.81 75 GLU A CA 1
ATOM 598 C C . GLU A 1 75 ? 41.134 4.565 -25.354 1.00 91.81 75 GLU A C 1
ATOM 600 O O . GLU A 1 75 ? 41.806 5.473 -25.838 1.00 91.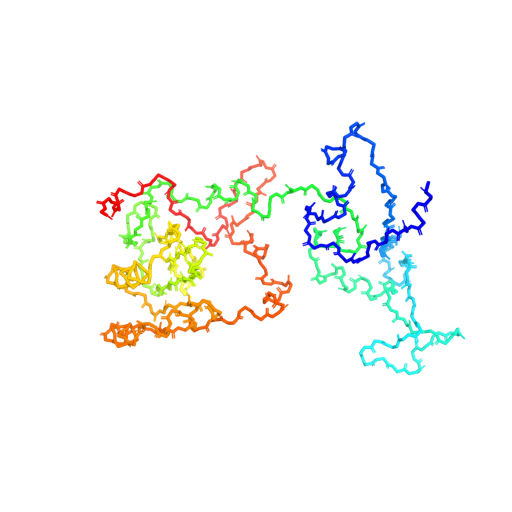81 75 GLU A O 1
ATOM 605 N N . ASP A 1 76 ? 39.806 4.503 -25.504 1.00 92.00 76 ASP A N 1
ATOM 606 C CA . ASP A 1 76 ? 39.000 5.477 -26.254 1.00 92.00 76 ASP A CA 1
ATOM 607 C C . ASP A 1 76 ? 38.640 6.730 -25.430 1.00 92.00 76 ASP A C 1
ATOM 609 O O . ASP A 1 76 ? 37.937 7.621 -25.909 1.00 92.00 76 ASP A O 1
ATOM 613 N N . GLY A 1 77 ? 39.091 6.812 -24.174 1.00 92.81 77 GLY A N 1
ATOM 614 C CA . GLY A 1 77 ? 38.792 7.922 -23.272 1.00 92.81 77 GLY A CA 1
ATOM 615 C C . GLY A 1 77 ? 37.383 7.891 -22.666 1.00 92.81 77 GLY A C 1
ATOM 616 O O . GLY A 1 77 ? 36.922 8.916 -22.158 1.00 92.81 77 GLY A O 1
ATOM 617 N N . LEU A 1 78 ? 36.698 6.745 -22.705 1.00 94.44 78 LEU A N 1
ATOM 618 C CA . LEU A 1 78 ? 35.343 6.554 -22.188 1.00 94.44 78 LEU A CA 1
ATOM 619 C C . LEU A 1 78 ? 35.343 5.907 -20.800 1.00 94.44 78 LEU A C 1
ATOM 621 O O . LEU A 1 78 ? 36.154 5.033 -20.490 1.00 94.44 78 LEU A O 1
ATOM 625 N N . TYR A 1 79 ? 34.374 6.294 -19.979 1.00 93.81 79 TYR A N 1
ATOM 626 C CA . TYR A 1 79 ? 34.149 5.774 -18.638 1.00 93.81 79 TYR A CA 1
ATOM 627 C C . TYR A 1 79 ? 33.355 4.463 -18.656 1.00 93.81 79 TYR A C 1
ATOM 629 O O . TYR A 1 79 ? 32.362 4.358 -19.380 1.00 93.81 79 TYR A O 1
ATOM 637 N N . PRO A 1 80 ? 33.716 3.458 -17.838 1.00 92.75 80 PRO A N 1
ATOM 638 C CA . PRO A 1 80 ? 32.917 2.247 -17.692 1.00 92.75 80 PRO A CA 1
ATOM 639 C C . PRO A 1 80 ? 31.580 2.580 -17.026 1.00 92.75 80 PRO A C 1
ATOM 641 O O . PRO A 1 80 ? 31.547 3.044 -15.887 1.00 92.75 80 PRO A O 1
ATOM 644 N N . ARG A 1 81 ? 30.468 2.302 -17.713 1.00 90.50 81 ARG A N 1
ATOM 645 C CA . ARG A 1 81 ? 29.117 2.625 -17.241 1.00 90.50 81 ARG A CA 1
ATOM 646 C C . ARG A 1 81 ? 28.276 1.379 -17.023 1.00 90.50 81 ARG A C 1
ATOM 648 O O . ARG A 1 81 ? 28.237 0.883 -15.904 1.00 90.50 81 ARG A O 1
ATOM 655 N N . TRP A 1 82 ? 27.670 0.834 -18.074 1.00 91.62 82 TRP A N 1
ATOM 656 C CA . TRP A 1 82 ? 26.856 -0.384 -18.002 1.00 91.62 82 TRP A CA 1
ATOM 657 C C . TRP A 1 82 ? 27.645 -1.614 -18.451 1.00 91.62 82 TRP A C 1
ATOM 659 O O . TRP A 1 82 ? 27.146 -2.447 -19.205 1.00 91.62 82 TRP A O 1
ATOM 669 N N . ASN A 1 83 ? 28.917 -1.703 -18.054 1.00 91.25 83 ASN A N 1
ATOM 670 C CA . ASN A 1 83 ? 29.738 -2.876 -18.336 1.00 91.25 83 ASN A CA 1
ATOM 671 C C . ASN A 1 83 ? 29.260 -4.080 -17.507 1.00 91.25 83 ASN A C 1
ATOM 673 O O . ASN A 1 83 ? 28.491 -3.936 -16.555 1.00 91.25 83 ASN A O 1
ATOM 677 N N . GLY A 1 84 ? 29.735 -5.275 -17.854 1.00 92.62 84 GLY A N 1
ATOM 678 C CA . GLY A 1 84 ? 29.280 -6.510 -17.221 1.00 92.62 84 GLY A CA 1
ATOM 679 C C . GLY A 1 84 ? 29.374 -6.520 -15.690 1.00 92.62 84 GLY A C 1
ATOM 680 O O . GLY A 1 84 ? 28.422 -6.907 -15.016 1.00 92.62 84 GLY A O 1
ATOM 681 N N . LYS A 1 85 ? 30.466 -5.990 -15.124 1.00 90.12 85 LYS A N 1
ATOM 682 C CA . LYS A 1 85 ? 30.655 -5.869 -13.669 1.00 90.12 85 LYS A CA 1
ATOM 683 C C . LYS A 1 85 ? 29.589 -4.989 -13.006 1.00 90.12 85 LYS A C 1
ATOM 685 O O . LYS A 1 85 ? 29.015 -5.396 -11.998 1.00 90.12 85 LYS A O 1
ATOM 690 N N . HIS A 1 86 ? 29.337 -3.791 -13.536 1.00 89.44 86 HIS A N 1
ATOM 691 C CA . HIS A 1 86 ? 28.342 -2.880 -12.964 1.00 89.44 86 HIS A CA 1
ATOM 692 C C . HIS A 1 86 ? 26.924 -3.419 -13.152 1.00 89.44 86 HIS A C 1
ATOM 694 O O . HIS A 1 86 ? 26.142 -3.432 -12.206 1.00 89.44 86 HIS A O 1
ATOM 700 N N . LEU A 1 87 ? 26.614 -3.952 -14.337 1.00 90.31 87 LEU A N 1
ATOM 701 C CA . LEU A 1 87 ? 25.296 -4.514 -14.616 1.00 90.31 87 LEU A CA 1
ATOM 702 C C . LEU A 1 87 ? 24.994 -5.743 -13.744 1.00 90.31 87 LEU A C 1
ATOM 704 O O . LEU A 1 87 ? 23.854 -5.947 -13.333 1.00 90.31 87 LEU A O 1
ATOM 708 N N . TYR A 1 88 ? 26.013 -6.550 -13.433 1.00 89.06 88 TYR A N 1
ATOM 709 C CA . TYR A 1 88 ? 25.894 -7.661 -12.493 1.00 89.06 88 TYR A CA 1
ATOM 710 C C . TYR A 1 88 ? 25.558 -7.176 -11.079 1.00 89.06 88 TYR A C 1
ATOM 712 O O . TYR A 1 88 ? 24.660 -7.732 -10.451 1.00 89.06 88 TYR A O 1
ATOM 720 N N . ALA A 1 89 ? 26.226 -6.128 -10.586 1.00 85.44 89 ALA A N 1
ATOM 721 C CA . ALA A 1 89 ? 25.926 -5.551 -9.274 1.00 85.44 89 ALA A CA 1
ATOM 722 C C . ALA A 1 89 ? 24.476 -5.035 -9.196 1.00 85.44 89 ALA A C 1
ATOM 724 O O . ALA A 1 89 ? 23.759 -5.374 -8.254 1.00 85.44 89 ALA A O 1
ATOM 725 N N . GLU A 1 90 ? 24.017 -4.317 -10.225 1.00 82.62 90 GLU A N 1
ATOM 726 C CA . GLU A 1 90 ? 22.623 -3.864 -10.349 1.00 82.62 90 GLU A CA 1
ATOM 727 C C . GLU A 1 90 ? 21.640 -5.044 -10.379 1.00 82.62 90 GLU A C 1
ATOM 729 O O . GLU A 1 90 ? 20.633 -5.040 -9.671 1.00 82.62 90 GLU A O 1
ATOM 734 N N . ARG A 1 91 ? 21.953 -6.112 -11.131 1.00 81.19 91 ARG A N 1
ATOM 735 C CA . ARG A 1 91 ? 21.120 -7.322 -11.183 1.00 81.19 91 ARG A CA 1
ATOM 736 C C . ARG A 1 91 ? 20.955 -7.971 -9.813 1.00 81.19 91 ARG A C 1
ATOM 738 O O . ARG A 1 91 ? 19.864 -8.464 -9.532 1.00 81.19 91 ARG A O 1
ATOM 745 N N . GLN A 1 92 ? 22.018 -8.026 -9.007 1.00 79.75 92 GLN A N 1
ATOM 746 C CA . GLN A 1 92 ? 21.983 -8.619 -7.663 1.00 79.75 92 GLN A CA 1
ATOM 747 C C . GLN A 1 92 ? 21.208 -7.753 -6.662 1.00 79.75 92 GLN A C 1
ATOM 749 O O . GLN A 1 92 ? 20.638 -8.283 -5.712 1.00 79.75 92 GLN A O 1
ATOM 754 N N . ALA A 1 93 ? 21.164 -6.437 -6.877 1.00 75.62 93 ALA A N 1
ATOM 755 C CA . ALA A 1 93 ? 20.438 -5.497 -6.027 1.00 75.62 93 ALA A CA 1
ATOM 756 C C . ALA A 1 93 ? 18.928 -5.427 -6.329 1.00 75.62 93 ALA A C 1
ATOM 758 O O . ALA A 1 93 ? 18.191 -4.788 -5.579 1.00 75.62 93 ALA A O 1
ATOM 759 N N . MET A 1 94 ? 18.457 -6.061 -7.410 1.00 73.50 94 MET A N 1
ATOM 760 C CA . MET A 1 94 ? 17.073 -5.962 -7.884 1.00 73.50 94 MET A CA 1
ATOM 761 C C . MET A 1 94 ? 16.385 -7.322 -7.999 1.00 73.50 94 MET A C 1
ATOM 763 O O . MET A 1 94 ? 16.992 -8.348 -8.320 1.00 73.50 94 MET A O 1
ATOM 767 N N . ASP A 1 95 ? 15.069 -7.327 -7.799 1.00 72.44 95 ASP A N 1
ATOM 768 C CA . ASP A 1 95 ? 14.249 -8.498 -8.082 1.00 72.44 95 ASP A CA 1
ATOM 769 C C . ASP A 1 95 ? 14.147 -8.763 -9.599 1.00 72.44 95 ASP A C 1
ATOM 771 O O . ASP A 1 95 ? 14.439 -7.913 -10.447 1.00 72.44 95 ASP A O 1
ATOM 775 N N . ALA A 1 96 ? 13.736 -9.982 -9.953 1.00 71.94 96 ALA A N 1
ATOM 776 C CA . ALA A 1 96 ? 13.686 -10.423 -11.344 1.00 71.94 96 ALA A CA 1
ATOM 777 C C . ALA A 1 96 ? 12.687 -9.627 -12.206 1.00 71.94 96 ALA A C 1
ATOM 779 O O . ALA A 1 96 ? 12.941 -9.444 -13.396 1.00 71.94 96 ALA A O 1
ATOM 780 N N . SER A 1 97 ? 11.585 -9.143 -11.624 1.00 67.44 97 SER A N 1
ATOM 781 C CA . SER A 1 97 ? 10.540 -8.420 -12.357 1.00 67.44 97 SER A CA 1
ATOM 782 C C . SER A 1 97 ? 10.966 -6.987 -12.672 1.00 67.44 97 SER A C 1
ATOM 784 O O . SER A 1 97 ? 10.867 -6.553 -13.822 1.00 67.44 97 SER A O 1
ATOM 786 N N . THR A 1 98 ? 11.552 -6.290 -11.695 1.00 72.75 98 THR A N 1
ATOM 787 C CA . THR A 1 98 ? 12.133 -4.955 -11.877 1.00 72.75 98 THR A CA 1
ATOM 788 C C . THR A 1 98 ? 13.261 -4.991 -12.904 1.00 72.75 98 THR A C 1
ATOM 790 O O . THR A 1 98 ? 13.315 -4.150 -13.803 1.00 72.75 98 THR A O 1
ATOM 793 N N . TRP A 1 99 ? 14.124 -6.009 -12.839 1.00 80.00 99 TRP A N 1
ATOM 794 C CA . TRP A 1 99 ? 15.175 -6.222 -13.831 1.00 80.00 99 TRP A CA 1
ATOM 795 C C . TRP A 1 99 ? 14.621 -6.431 -15.247 1.00 80.00 99 TRP A C 1
ATOM 797 O O . TRP A 1 99 ? 15.072 -5.782 -16.195 1.00 80.00 99 TRP A O 1
ATOM 807 N N . ALA A 1 100 ? 13.635 -7.321 -15.397 1.00 79.44 100 ALA A N 1
ATOM 808 C CA . ALA A 1 100 ? 13.010 -7.613 -16.683 1.00 79.44 100 ALA A CA 1
ATOM 809 C C . ALA A 1 100 ? 12.375 -6.355 -17.299 1.00 79.44 100 ALA A C 1
ATOM 811 O O . ALA A 1 100 ? 12.561 -6.079 -18.484 1.00 79.44 100 ALA A O 1
ATOM 812 N N . LEU A 1 101 ? 11.690 -5.552 -16.482 1.00 76.69 101 LEU A N 1
ATOM 813 C CA . LEU A 1 101 ? 10.996 -4.349 -16.928 1.00 76.69 101 LEU A CA 1
ATOM 814 C C . LEU A 1 101 ? 11.953 -3.195 -17.268 1.00 76.69 101 LEU A C 1
ATOM 816 O O . LEU A 1 101 ? 11.871 -2.627 -18.356 1.00 76.69 101 LEU A O 1
ATOM 820 N N . ILE A 1 102 ? 12.847 -2.832 -16.343 1.00 79.88 102 ILE A N 1
ATOM 821 C CA . ILE A 1 102 ? 13.663 -1.611 -16.436 1.00 79.88 102 ILE A CA 1
ATOM 822 C C . ILE A 1 102 ? 14.904 -1.840 -17.296 1.00 79.88 102 ILE A C 1
ATOM 824 O O . ILE A 1 102 ? 15.196 -1.046 -18.192 1.00 79.88 102 ILE A O 1
ATOM 828 N N . TYR A 1 103 ? 15.627 -2.930 -17.043 1.00 83.00 103 TYR A N 1
ATOM 829 C CA . TYR A 1 103 ? 16.917 -3.190 -17.680 1.00 83.00 103 TYR A CA 1
ATOM 830 C C . TYR A 1 103 ? 16.785 -4.033 -18.943 1.00 83.00 103 TYR A C 1
ATOM 832 O O . TYR A 1 103 ? 17.523 -3.802 -19.893 1.00 83.00 103 TYR A O 1
ATOM 840 N N . GLN A 1 104 ? 15.853 -4.985 -18.997 1.00 83.88 104 GLN A N 1
ATOM 841 C CA . GLN A 1 104 ? 15.662 -5.827 -20.188 1.00 83.88 104 GLN A CA 1
ATOM 842 C C . GLN A 1 104 ? 14.552 -5.330 -21.118 1.00 83.88 104 GLN A C 1
ATOM 844 O O . GLN A 1 104 ? 14.408 -5.860 -22.217 1.00 83.88 104 GLN A O 1
ATOM 849 N N . GLN A 1 105 ? 13.784 -4.311 -20.709 1.00 80.44 105 GLN A N 1
ATOM 850 C CA . GLN A 1 105 ? 12.673 -3.740 -21.484 1.00 80.44 105 GLN A CA 1
ATOM 851 C C . GLN A 1 105 ? 11.609 -4.781 -21.888 1.00 80.44 105 GLN A C 1
ATOM 853 O O . GLN A 1 105 ? 10.859 -4.579 -22.844 1.00 80.44 105 GLN A O 1
ATOM 858 N N . GLN A 1 106 ? 11.517 -5.891 -21.153 1.00 79.06 106 GLN A N 1
ATOM 859 C CA . GLN A 1 106 ? 10.607 -6.990 -21.449 1.00 79.06 106 GLN A CA 1
ATOM 860 C C . GLN A 1 106 ? 9.173 -6.620 -21.075 1.00 79.06 106 GLN A C 1
ATOM 862 O O . GLN A 1 106 ? 8.912 -5.998 -20.043 1.00 79.06 106 GLN A O 1
ATOM 867 N N . ASP A 1 107 ? 8.227 -7.023 -21.924 1.00 66.56 107 ASP A N 1
ATOM 868 C CA . ASP A 1 107 ? 6.810 -6.994 -21.583 1.00 66.56 107 ASP A CA 1
ATOM 869 C C . ASP A 1 107 ? 6.549 -8.084 -20.536 1.00 66.56 107 ASP A C 1
ATOM 871 O O . ASP A 1 107 ? 6.334 -9.249 -20.864 1.00 66.56 107 ASP A O 1
ATOM 875 N N . ILE A 1 108 ? 6.599 -7.702 -19.262 1.00 61.44 108 ILE A N 1
ATOM 876 C CA . ILE A 1 108 ? 6.143 -8.559 -18.170 1.00 61.44 108 ILE A CA 1
ATOM 877 C C . ILE A 1 108 ? 4.612 -8.650 -18.213 1.00 61.44 108 ILE A C 1
ATOM 879 O O . ILE A 1 108 ? 3.912 -7.647 -18.417 1.00 61.44 108 ILE A O 1
ATOM 883 N N . SER A 1 109 ? 4.080 -9.866 -18.064 1.00 54.09 109 SER A N 1
ATOM 884 C CA . SER A 1 109 ? 2.666 -10.033 -17.741 1.00 54.09 109 SER A CA 1
ATOM 885 C C . SER A 1 109 ? 2.400 -9.368 -16.399 1.00 54.09 109 SER A C 1
ATOM 887 O O . SER A 1 109 ? 3.288 -9.280 -15.553 1.00 54.09 109 SER A O 1
ATOM 889 N N . ASP A 1 110 ? 1.176 -8.885 -16.219 1.00 50.69 110 ASP A N 1
ATOM 890 C CA . ASP A 1 110 ? 0.694 -8.396 -14.933 1.00 50.69 110 ASP A CA 1
ATOM 891 C C . ASP A 1 110 ? 0.530 -9.620 -14.010 1.00 50.69 110 ASP A C 1
ATOM 893 O O . ASP A 1 110 ? -0.578 -10.079 -13.737 1.00 50.69 110 ASP A O 1
ATOM 897 N N . ASP A 1 111 ? 1.647 -10.229 -13.597 1.00 50.69 111 ASP A N 1
ATOM 898 C CA . ASP A 1 111 ? 1.661 -11.011 -12.372 1.00 50.69 111 ASP A CA 1
ATOM 899 C C . ASP A 1 111 ? 1.301 -9.987 -11.314 1.00 50.69 111 ASP A C 1
ATOM 901 O O . ASP A 1 111 ? 2.097 -9.099 -11.001 1.00 50.69 111 ASP A O 1
ATOM 905 N N . ALA A 1 112 ? 0.032 -10.017 -10.903 1.00 53.38 112 ALA A N 1
ATOM 906 C CA . ALA A 1 112 ? -0.523 -9.058 -9.975 1.00 53.38 112 ALA A CA 1
ATOM 907 C C . ALA A 1 112 ? 0.507 -8.823 -8.869 1.00 53.38 112 ALA A C 1
ATOM 909 O O . ALA A 1 112 ? 0.944 -9.782 -8.231 1.00 53.38 112 ALA A O 1
ATOM 910 N N . ILE A 1 113 ? 0.886 -7.554 -8.659 1.00 63.94 113 ILE A N 1
ATOM 911 C CA . ILE A 1 113 ? 1.848 -7.140 -7.620 1.00 63.94 113 ILE A CA 1
ATOM 912 C C . ILE A 1 113 ? 1.554 -7.865 -6.295 1.00 63.94 113 ILE A C 1
ATOM 914 O O . ILE A 1 113 ? 2.454 -8.197 -5.531 1.00 63.94 113 ILE A O 1
ATOM 918 N N . PHE A 1 114 ? 0.275 -8.160 -6.062 1.00 72.75 114 PHE A N 1
ATOM 919 C CA . PHE A 1 114 ? -0.189 -9.102 -5.063 1.00 72.75 114 PHE A CA 1
ATOM 920 C C . PHE A 1 114 ? -0.762 -10.366 -5.727 1.00 72.75 114 PHE A C 1
ATOM 922 O O . PHE A 1 114 ? -1.845 -10.304 -6.314 1.00 72.75 114 PHE A O 1
ATOM 929 N N . ASP A 1 115 ?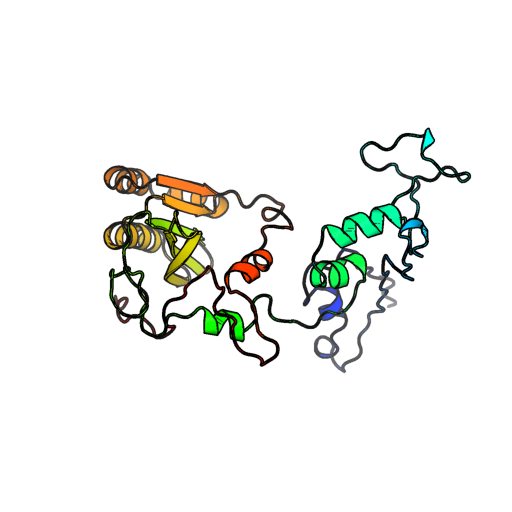 -0.094 -11.521 -5.589 1.00 81.12 115 ASP A N 1
ATOM 930 C CA . ASP A 1 115 ? -0.653 -12.802 -6.054 1.00 81.12 115 ASP A CA 1
ATOM 931 C C . ASP A 1 115 ? -2.008 -13.044 -5.347 1.00 81.12 115 ASP A C 1
ATOM 933 O O . ASP A 1 115 ? -2.065 -13.046 -4.109 1.00 81.12 115 ASP A O 1
ATOM 937 N N . PRO A 1 116 ? -3.117 -13.263 -6.085 1.00 82.38 116 PRO A N 1
ATOM 938 C CA . PRO A 1 116 ? -4.438 -13.450 -5.491 1.00 82.38 116 PRO A CA 1
ATOM 939 C C . PRO A 1 116 ? -4.519 -14.602 -4.481 1.00 82.38 116 PRO A C 1
ATOM 941 O O . PRO A 1 116 ? -5.337 -14.550 -3.563 1.00 82.38 116 PRO A O 1
ATOM 944 N N . VAL A 1 117 ? -3.699 -15.646 -4.630 1.00 86.31 117 VAL A N 1
ATOM 945 C CA . VAL A 1 117 ? -3.590 -16.751 -3.668 1.00 86.31 117 VAL A CA 1
ATOM 946 C C . VAL A 1 117 ? -2.972 -16.261 -2.364 1.00 86.31 117 VAL A C 1
ATOM 948 O O . VAL A 1 117 ? -3.475 -16.609 -1.298 1.00 86.31 117 VAL A O 1
ATOM 951 N N . CYS A 1 118 ? -1.934 -15.425 -2.430 1.00 88.19 118 CYS A N 1
ATOM 952 C CA . CYS A 1 118 ? -1.290 -14.850 -1.250 1.00 88.19 118 CYS A CA 1
ATOM 953 C C . CYS A 1 118 ? -2.192 -13.850 -0.523 1.00 88.19 118 CYS A C 1
ATOM 955 O O . CYS A 1 118 ? -2.303 -13.891 0.705 1.00 88.19 118 CYS A O 1
ATOM 957 N N . VAL A 1 119 ? -2.921 -13.016 -1.272 1.00 88.25 119 VAL A N 1
ATOM 958 C CA . VAL A 1 119 ? -3.933 -12.117 -0.698 1.00 88.25 119 VAL A CA 1
ATOM 959 C C . VAL A 1 119 ? -5.021 -12.917 0.007 1.00 88.25 119 VAL A C 1
ATOM 961 O O . VAL A 1 119 ? -5.276 -12.684 1.185 1.00 88.25 119 VAL A O 1
ATOM 964 N N . LYS A 1 120 ? -5.622 -13.904 -0.673 1.00 90.31 120 LYS A N 1
ATOM 965 C CA . LYS A 1 120 ? -6.669 -14.755 -0.085 1.00 90.31 120 LYS A CA 1
ATOM 966 C C . LYS A 1 120 ? -6.164 -15.557 1.113 1.00 90.31 120 LYS A C 1
ATOM 968 O O . LYS A 1 120 ? -6.891 -15.701 2.089 1.00 90.31 120 LYS A O 1
ATOM 973 N N . GLY A 1 121 ? -4.929 -16.057 1.056 1.00 91.38 121 GLY A N 1
ATOM 974 C CA . GLY A 1 121 ? -4.285 -16.779 2.156 1.00 91.38 121 GLY A CA 1
ATOM 975 C C . GLY A 1 121 ? -4.041 -15.916 3.395 1.00 91.38 121 GLY A C 1
ATOM 976 O O . GLY A 1 121 ? -4.012 -16.441 4.504 1.00 91.38 121 GLY A O 1
ATOM 977 N N . SER A 1 122 ? -3.947 -14.597 3.214 1.00 93.75 122 SER A N 1
ATOM 978 C CA . SER A 1 122 ? -3.775 -13.619 4.291 1.00 93.75 122 SER A CA 1
ATOM 979 C C . SER A 1 122 ? -5.096 -13.166 4.937 1.00 93.75 122 SER A C 1
ATOM 981 O O . SER A 1 122 ? -5.065 -12.348 5.856 1.00 93.75 122 SER A O 1
ATOM 983 N N . ILE A 1 123 ? -6.257 -13.653 4.476 1.00 93.94 123 ILE A N 1
ATOM 984 C CA . ILE A 1 123 ? -7.573 -13.302 5.035 1.00 93.94 123 ILE A CA 1
ATOM 985 C C . ILE A 1 123 ? -7.906 -14.201 6.229 1.00 93.94 123 ILE A C 1
ATOM 987 O O . ILE A 1 123 ? -8.054 -15.418 6.107 1.00 93.94 123 ILE A O 1
ATOM 991 N N . ASP A 1 124 ? -8.145 -13.579 7.379 1.00 93.12 124 ASP A N 1
ATOM 992 C CA . ASP A 1 124 ? -8.696 -14.237 8.556 1.00 93.12 124 ASP A CA 1
ATOM 993 C C . ASP A 1 124 ? -10.225 -14.348 8.408 1.00 93.12 124 ASP A C 1
ATOM 995 O O . ASP A 1 124 ? -10.980 -13.498 8.877 1.00 93.12 124 ASP A O 1
ATOM 999 N N . GLY A 1 125 ? -10.718 -15.409 7.759 1.00 89.81 125 GLY A N 1
ATOM 1000 C CA . GLY A 1 125 ? -12.143 -15.533 7.395 1.00 89.81 125 GLY A CA 1
ATOM 1001 C C . GLY A 1 125 ? -13.152 -15.436 8.556 1.00 89.81 125 GLY A C 1
ATOM 1002 O O . GLY A 1 125 ? -14.307 -15.067 8.343 1.00 89.81 125 GLY A O 1
ATOM 1003 N N . MET A 1 126 ? -12.726 -15.717 9.792 1.00 90.00 126 MET A N 1
ATOM 1004 C CA . MET A 1 126 ? -13.566 -15.625 10.998 1.00 90.00 126 MET A CA 1
ATOM 1005 C C . MET A 1 126 ? -13.544 -14.243 11.667 1.00 90.00 126 MET A C 1
ATOM 1007 O O . MET A 1 126 ? -14.315 -14.003 12.594 1.00 90.00 126 MET A O 1
ATOM 1011 N N . ARG A 1 127 ? -12.688 -13.329 11.200 1.00 92.50 127 ARG A N 1
ATOM 1012 C CA . ARG A 1 127 ? -12.530 -11.989 11.758 1.00 92.50 127 ARG A CA 1
ATOM 1013 C C . ARG A 1 127 ? -13.159 -10.959 10.834 1.00 92.50 127 ARG A C 1
ATOM 1015 O O . ARG A 1 127 ? -12.737 -10.806 9.696 1.00 92.50 127 ARG A O 1
ATOM 1022 N N . LYS A 1 128 ? -14.144 -10.214 11.332 1.00 91.06 128 LYS A N 1
ATOM 1023 C CA . LYS A 1 128 ? -14.707 -9.058 10.617 1.00 91.06 128 LYS A CA 1
ATOM 1024 C C . LYS A 1 128 ? -13.858 -7.809 10.843 1.00 91.06 128 LYS A C 1
ATOM 1026 O O . LYS A 1 128 ? -13.055 -7.766 11.776 1.00 91.06 128 LYS A O 1
ATOM 1031 N N . SER A 1 129 ? -14.069 -6.797 10.002 1.00 90.56 129 SER A N 1
ATOM 1032 C CA . SER A 1 129 ? -13.522 -5.464 10.254 1.00 90.56 129 SER A CA 1
ATOM 1033 C C . SER A 1 129 ? -14.034 -4.925 11.593 1.00 90.56 129 SER A C 1
ATOM 1035 O O . SER A 1 129 ? -15.226 -5.061 11.898 1.00 90.56 129 SER A O 1
ATOM 1037 N N . GLY A 1 130 ? -13.139 -4.341 12.385 1.00 89.75 130 GLY A N 1
ATOM 1038 C CA . GLY A 1 130 ? -13.417 -3.875 13.737 1.00 89.75 130 GLY A CA 1
ATOM 1039 C C . GLY A 1 130 ? -12.322 -4.250 14.733 1.00 89.75 130 GLY A C 1
ATOM 1040 O O . GLY A 1 130 ? -11.298 -4.846 14.395 1.00 89.75 130 GLY A O 1
ATOM 1041 N N . ARG A 1 131 ? -12.540 -3.883 16.001 1.00 90.12 131 ARG A N 1
ATOM 1042 C CA . ARG A 1 131 ? -11.540 -4.020 17.069 1.00 90.12 131 ARG A CA 1
ATOM 1043 C C . ARG A 1 131 ? -11.073 -5.471 17.219 1.00 90.12 131 ARG A C 1
ATOM 1045 O O . ARG A 1 131 ? -11.871 -6.405 17.175 1.00 90.12 131 ARG A O 1
ATOM 1052 N N . LEU A 1 132 ? -9.772 -5.658 17.446 1.00 93.12 132 LEU A N 1
ATOM 1053 C CA . LEU A 1 132 ? -9.225 -6.982 17.725 1.00 93.12 132 LEU A CA 1
ATOM 1054 C C . LEU A 1 132 ? -9.719 -7.485 19.088 1.00 93.12 132 LEU A C 1
ATOM 1056 O O . LEU A 1 132 ? -9.603 -6.776 20.088 1.00 93.12 132 LEU A O 1
ATOM 1060 N N . VAL A 1 133 ? -10.245 -8.711 19.118 1.00 93.56 133 VAL A N 1
ATOM 1061 C CA . VAL A 1 133 ? -10.748 -9.364 20.330 1.00 93.56 133 VAL A CA 1
ATOM 1062 C C . VAL A 1 133 ? -9.823 -10.538 20.677 1.00 93.56 133 VAL A C 1
ATOM 1064 O O . VAL A 1 133 ? -9.849 -11.545 19.969 1.00 93.56 133 VAL A O 1
ATOM 1067 N N . PRO A 1 134 ? -8.983 -10.424 21.724 1.00 93.56 134 PRO A N 1
ATOM 1068 C CA . PRO A 1 134 ? -8.025 -11.466 22.088 1.00 93.56 134 PRO A CA 1
ATOM 1069 C C . PRO A 1 134 ? -8.684 -12.841 22.257 1.00 93.56 134 PRO A C 1
ATOM 1071 O O . PRO A 1 134 ? -9.723 -12.961 22.904 1.00 93.56 134 PRO A O 1
ATOM 1074 N N . GLY A 1 135 ? -8.081 -13.880 21.682 1.00 90.31 135 GLY A N 1
ATOM 1075 C CA . GLY A 1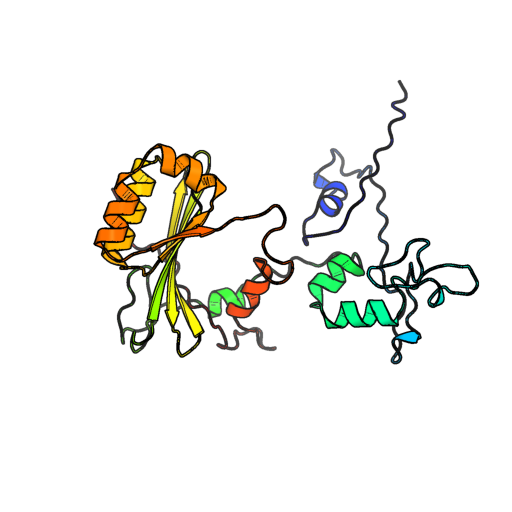 135 ? -8.511 -15.272 21.847 1.00 90.31 135 GLY A CA 1
ATOM 1076 C C . GLY A 1 135 ? -9.721 -15.697 21.005 1.00 90.31 135 GLY A C 1
ATOM 1077 O O . GLY A 1 135 ? -10.026 -16.889 20.961 1.00 90.31 135 GLY A O 1
ATOM 1078 N N . HIS A 1 136 ? -10.386 -14.778 20.299 1.00 92.44 136 HIS A N 1
ATOM 1079 C CA . HIS A 1 136 ? -11.451 -15.138 19.361 1.00 92.44 136 HIS A CA 1
ATOM 1080 C C . HIS A 1 136 ? -10.885 -15.755 18.064 1.00 92.44 136 HIS A C 1
ATOM 1082 O O . HIS A 1 136 ? -9.786 -15.395 17.635 1.00 92.44 136 HIS A O 1
ATOM 1088 N N . PRO A 1 137 ? -11.620 -16.662 17.389 1.00 91.62 137 PRO A N 1
ATOM 1089 C CA . PRO A 1 137 ? -11.188 -17.228 16.111 1.00 91.62 137 PRO A CA 1
ATOM 1090 C C . PRO A 1 137 ? -10.858 -16.151 15.067 1.00 91.62 137 PRO A C 1
ATOM 1092 O O . PRO A 1 137 ? -11.658 -15.253 14.823 1.00 91.62 137 PRO A O 1
ATOM 1095 N N . GLY A 1 138 ? -9.683 -16.248 14.439 1.00 88.94 138 GLY A N 1
ATOM 1096 C CA . GLY A 1 138 ? -9.197 -15.260 13.464 1.00 88.94 138 GLY A CA 1
ATOM 1097 C C . GLY A 1 138 ? -8.584 -13.994 14.078 1.00 88.94 138 GLY A C 1
ATOM 1098 O O . GLY A 1 138 ? -8.101 -13.143 13.338 1.00 88.94 138 GLY A O 1
ATOM 1099 N N . HIS A 1 139 ? -8.572 -13.862 15.407 1.00 93.88 139 HIS A N 1
ATOM 1100 C CA . HIS A 1 139 ? -7.898 -12.781 16.124 1.00 93.88 139 HIS A CA 1
ATOM 1101 C C . HIS A 1 139 ? -6.603 -13.272 16.799 1.00 93.88 139 HIS A C 1
ATOM 1103 O O . HIS A 1 139 ? -6.430 -14.476 17.019 1.00 93.88 139 HIS A O 1
ATOM 1109 N N . PRO A 1 140 ? -5.685 -12.355 17.161 1.00 92.62 140 PRO A N 1
ATOM 1110 C CA . PRO A 1 140 ? -4.530 -12.682 17.993 1.00 92.62 140 PRO A CA 1
ATOM 1111 C C . PRO A 1 140 ? -4.930 -13.337 19.320 1.00 92.62 140 PRO A C 1
ATOM 1113 O O . PRO A 1 140 ? -5.993 -13.050 19.872 1.00 92.62 140 PRO A O 1
ATOM 1116 N N . ARG A 1 141 ? -4.058 -14.191 19.869 1.00 91.31 141 ARG A N 1
ATOM 1117 C CA . ARG A 1 141 ? -4.277 -14.809 21.191 1.00 91.31 141 ARG A CA 1
ATOM 1118 C C . ARG A 1 141 ? -4.263 -13.771 22.310 1.00 91.31 141 ARG A C 1
ATOM 1120 O O . ARG A 1 141 ? -5.106 -13.820 23.198 1.00 91.31 141 ARG A O 1
ATOM 1127 N N . ASP A 1 142 ? -3.342 -12.824 22.220 1.00 91.88 142 ASP A N 1
ATOM 1128 C CA . ASP A 1 142 ? -3.217 -11.676 23.104 1.00 91.88 142 ASP A CA 1
ATOM 1129 C C . ASP A 1 142 ? -2.881 -10.422 22.284 1.00 91.88 142 ASP A C 1
ATOM 1131 O O . ASP A 1 142 ? -2.554 -10.506 21.100 1.00 91.88 142 ASP A O 1
ATOM 1135 N N . LEU A 1 143 ? -3.021 -9.254 22.911 1.00 91.62 143 LEU A N 1
ATOM 1136 C CA . LEU A 1 143 ? -2.670 -7.959 22.318 1.00 91.62 143 LEU A CA 1
ATOM 1137 C C . LEU A 1 143 ? -1.490 -7.306 23.047 1.00 91.62 143 LEU A C 1
ATOM 1139 O O . LEU A 1 143 ? -1.282 -6.096 22.945 1.00 91.62 143 LEU A O 1
ATOM 1143 N N . SER A 1 144 ? -0.726 -8.081 23.821 1.00 89.75 144 SER A N 1
ATOM 1144 C CA . SER A 1 144 ? 0.456 -7.551 24.489 1.00 89.75 144 SER A CA 1
ATOM 1145 C C . SER A 1 144 ? 1.506 -7.190 23.434 1.00 89.75 144 SER A C 1
ATOM 1147 O O . SER A 1 144 ? 1.741 -7.931 22.486 1.00 89.75 144 SER A O 1
ATOM 1149 N N . GLY A 1 145 ? 2.082 -5.989 23.527 1.00 86.50 145 GLY A N 1
ATOM 1150 C CA . GLY A 1 145 ? 3.026 -5.498 22.515 1.00 86.50 145 GLY A CA 1
ATOM 1151 C C . GLY A 1 145 ? 2.394 -5.008 21.204 1.00 86.50 145 GLY A C 1
ATOM 1152 O O . GLY A 1 145 ? 3.136 -4.601 20.306 1.00 86.50 145 GLY A O 1
ATOM 1153 N N . PHE A 1 146 ? 1.059 -4.982 21.089 1.00 94.25 146 PHE A N 1
ATOM 1154 C CA . PHE A 1 146 ? 0.385 -4.394 19.932 1.00 94.25 146 PHE A CA 1
ATOM 1155 C C . PHE A 1 146 ? 0.353 -2.863 20.011 1.00 94.25 146 PHE A C 1
ATOM 1157 O O . PHE A 1 146 ? 0.073 -2.275 21.054 1.00 94.25 146 PHE A O 1
ATOM 1164 N N . SER A 1 147 ? 0.591 -2.215 18.873 1.00 94.62 147 SER A N 1
ATOM 1165 C CA . SER A 1 147 ? 0.459 -0.768 18.682 1.00 94.62 147 SER A CA 1
ATOM 1166 C C . SER A 1 147 ? -0.506 -0.516 17.532 1.00 94.62 147 SER A C 1
ATOM 1168 O O . SER A 1 147 ? -0.300 -1.040 16.438 1.00 94.62 147 SER A O 1
ATOM 1170 N N . PHE A 1 148 ? -1.544 0.284 17.763 1.00 96.19 148 PHE A N 1
ATOM 1171 C CA . PHE A 1 148 ? -2.520 0.644 16.735 1.00 96.19 148 PHE A CA 1
ATOM 1172 C C . PHE A 1 148 ? -2.110 1.951 16.064 1.00 96.19 148 PHE A C 1
ATOM 1174 O O . PHE A 1 148 ? -1.789 2.925 16.743 1.00 96.19 148 PHE A O 1
ATOM 1181 N N . ILE A 1 149 ? -2.134 1.975 14.737 1.00 95.19 149 ILE A N 1
ATOM 1182 C CA . ILE A 1 149 ? -1.803 3.145 13.927 1.00 95.19 149 ILE A CA 1
ATOM 1183 C C . ILE A 1 149 ? -2.918 3.335 12.909 1.00 95.19 149 ILE A C 1
ATOM 1185 O O . ILE A 1 149 ? -3.388 2.372 12.299 1.00 95.19 149 ILE A O 1
ATOM 1189 N N . CYS A 1 150 ? -3.348 4.579 12.734 1.00 96.00 150 CYS A N 1
ATOM 1190 C CA . CYS A 1 150 ? -4.288 4.940 11.685 1.00 96.00 150 CYS A CA 1
ATOM 1191 C C . CYS A 1 150 ? -3.568 5.734 10.594 1.00 96.00 150 CYS A C 1
ATOM 1193 O O . CYS A 1 150 ? -2.822 6.664 10.882 1.00 96.00 150 CYS A O 1
ATOM 1195 N N . GLY A 1 151 ? -3.779 5.356 9.340 1.00 93.25 151 GLY A N 1
ATOM 1196 C CA . GLY A 1 151 ? -3.373 6.117 8.167 1.00 93.25 151 GLY A CA 1
ATOM 1197 C C . GLY A 1 151 ? -4.583 6.814 7.561 1.00 93.25 151 GLY A C 1
ATOM 1198 O O . GLY A 1 151 ? -5.655 6.212 7.476 1.00 93.25 151 GLY A O 1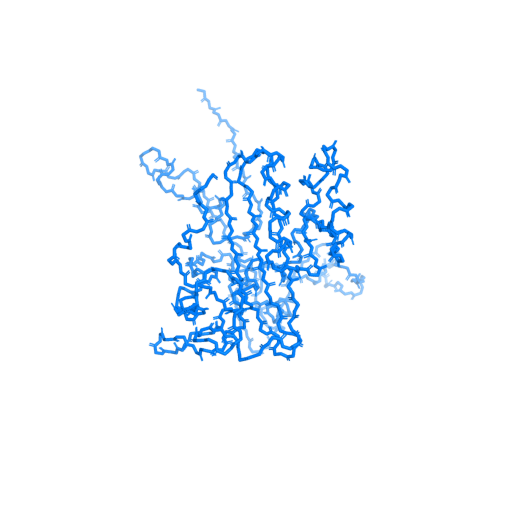
ATOM 1199 N N . LEU A 1 152 ? -4.407 8.061 7.138 1.00 90.38 152 LEU A N 1
ATOM 1200 C CA . LEU A 1 152 ? -5.404 8.836 6.412 1.00 90.38 152 LEU A CA 1
ATOM 1201 C C . LEU A 1 152 ? -4.771 9.425 5.155 1.00 90.38 152 LEU A C 1
ATOM 1203 O O . LEU A 1 152 ? -3.765 10.132 5.227 1.00 90.38 152 LEU A O 1
ATOM 1207 N N . ASP A 1 153 ? -5.414 9.169 4.029 1.00 86.88 153 ASP A N 1
ATOM 1208 C CA . ASP A 1 153 ? -5.164 9.823 2.753 1.00 86.88 153 ASP A CA 1
ATOM 1209 C C . ASP A 1 153 ? -6.380 10.714 2.441 1.00 86.88 153 ASP A C 1
ATOM 1211 O O . ASP A 1 153 ? -7.402 10.206 1.965 1.00 86.88 153 ASP A O 1
ATOM 1215 N N . PRO A 1 154 ? -6.365 12.001 2.845 1.00 79.75 154 PRO A N 1
ATOM 1216 C CA . PRO A 1 154 ? -7.488 12.898 2.632 1.00 79.75 154 PRO A CA 1
ATOM 1217 C C . PRO A 1 154 ? -7.519 13.428 1.197 1.00 79.75 154 PRO A C 1
ATOM 1219 O O . PRO A 1 154 ? -6.537 13.951 0.691 1.00 79.75 154 PRO A O 1
ATOM 1222 N N . ALA A 1 155 ? -8.696 13.450 0.580 1.00 76.00 155 ALA A N 1
ATOM 1223 C CA . ALA A 1 155 ? -8.923 14.171 -0.667 1.00 76.00 155 ALA A CA 1
ATOM 1224 C C . ALA A 1 155 ? -10.145 15.086 -0.528 1.00 76.00 155 ALA A C 1
ATOM 1226 O O . ALA A 1 155 ? -11.268 14.619 -0.346 1.00 76.00 155 ALA A O 1
ATOM 1227 N N . MET A 1 156 ? -9.945 16.406 -0.649 1.00 65.62 156 MET A N 1
ATOM 1228 C CA . MET A 1 156 ? -11.065 17.364 -0.717 1.00 65.62 156 MET A CA 1
ATOM 1229 C C . MET A 1 156 ? -11.847 17.231 -2.031 1.00 65.62 156 MET A C 1
ATOM 1231 O O . MET A 1 156 ? -13.052 17.465 -2.077 1.00 65.62 156 MET A O 1
ATOM 1235 N N . VAL A 1 157 ? -11.155 16.828 -3.099 1.00 67.06 157 VAL A N 1
ATOM 1236 C CA . VAL A 1 157 ? -11.729 16.504 -4.406 1.00 67.06 157 VAL A CA 1
ATOM 1237 C C . VAL A 1 157 ? -11.245 15.104 -4.769 1.00 67.06 157 VAL A C 1
ATOM 1239 O O . VAL A 1 157 ? -10.127 14.937 -5.241 1.00 67.06 157 VAL A O 1
ATOM 1242 N N . GLY A 1 158 ? -12.059 14.086 -4.490 1.00 79.75 158 GLY A N 1
ATOM 1243 C CA . GLY A 1 158 ? -11.693 12.687 -4.721 1.00 79.75 158 GLY A CA 1
ATOM 1244 C C . GLY A 1 158 ? -12.263 11.748 -3.666 1.00 79.75 158 GLY A C 1
ATOM 1245 O O . GLY A 1 158 ? -13.282 12.053 -3.048 1.00 79.75 158 GLY A O 1
ATOM 1246 N N . ASP A 1 159 ? -11.610 10.605 -3.483 1.00 84.00 159 ASP A N 1
ATOM 1247 C CA . ASP A 1 159 ? -11.922 9.636 -2.436 1.00 84.00 159 ASP A CA 1
ATOM 1248 C C . ASP A 1 159 ? -10.909 9.793 -1.296 1.00 84.00 159 ASP A C 1
ATOM 1250 O O . ASP A 1 159 ? -9.709 9.754 -1.541 1.00 84.00 159 ASP A O 1
ATOM 1254 N N . THR A 1 160 ? -11.384 9.935 -0.060 1.00 85.69 160 THR A N 1
ATOM 1255 C CA . THR A 1 160 ? -10.532 9.806 1.129 1.00 85.69 160 THR A CA 1
ATOM 1256 C C . THR A 1 160 ? -10.503 8.350 1.553 1.00 85.69 160 THR A C 1
ATOM 1258 O O . THR A 1 160 ? -11.562 7.731 1.713 1.00 85.69 160 THR A O 1
ATOM 1261 N N . ALA A 1 161 ? -9.309 7.818 1.789 1.00 90.25 161 ALA A N 1
ATOM 1262 C CA . ALA A 1 161 ? -9.119 6.485 2.341 1.00 90.25 161 ALA A CA 1
ATOM 1263 C C . ALA A 1 161 ? -8.568 6.571 3.765 1.00 90.25 161 ALA A C 1
ATOM 1265 O O . ALA A 1 161 ? -7.687 7.378 4.061 1.00 90.25 161 ALA A O 1
ATOM 1266 N N . ALA A 1 162 ? -9.071 5.715 4.650 1.00 92.56 162 ALA A N 1
ATOM 1267 C CA . ALA A 1 162 ? -8.515 5.543 5.983 1.00 92.56 162 ALA A CA 1
ATOM 1268 C C . ALA A 1 162 ? -8.311 4.064 6.280 1.00 92.56 162 ALA A C 1
ATOM 1270 O O . ALA A 1 162 ? -9.152 3.232 5.938 1.00 92.56 162 ALA A O 1
ATOM 1271 N N . VAL A 1 163 ? -7.200 3.745 6.936 1.00 94.12 163 VAL A N 1
ATOM 1272 C CA . VAL A 1 163 ? -6.869 2.388 7.375 1.00 94.12 163 VAL A CA 1
ATOM 1273 C C . VAL A 1 163 ? -6.411 2.413 8.823 1.00 94.12 163 VAL A C 1
ATOM 1275 O O . VAL A 1 163 ? -5.551 3.204 9.196 1.00 94.12 163 VAL A O 1
ATOM 1278 N N . CYS A 1 164 ? -6.984 1.552 9.653 1.00 95.56 164 CYS A N 1
ATOM 1279 C CA . CYS A 1 164 ? -6.478 1.257 10.980 1.00 95.56 164 CYS A CA 1
ATOM 1280 C C . CYS A 1 164 ? -5.770 -0.088 10.904 1.00 95.56 164 CYS A C 1
ATOM 1282 O O . CYS A 1 164 ? -6.343 -1.072 10.429 1.00 95.56 164 CYS A O 1
ATOM 1284 N N . TYR A 1 165 ? -4.532 -0.154 11.375 1.00 93.12 165 TYR A N 1
ATOM 1285 C CA . TYR A 1 165 ? -3.824 -1.416 11.491 1.00 93.12 165 TYR A CA 1
ATOM 1286 C C . TYR A 1 165 ? -3.107 -1.523 12.832 1.00 93.12 165 TYR A C 1
ATOM 1288 O O . TYR A 1 165 ? -2.672 -0.533 13.419 1.00 93.12 165 TYR A O 1
ATOM 1296 N N . ALA A 1 166 ? -3.010 -2.749 13.329 1.00 95.56 166 ALA A N 1
ATOM 1297 C CA . ALA A 1 166 ? -2.326 -3.074 14.564 1.00 95.56 166 ALA A CA 1
ATOM 1298 C C . ALA A 1 166 ? -1.031 -3.815 14.241 1.00 95.56 166 ALA A C 1
ATOM 1300 O O . ALA A 1 166 ? -1.038 -4.778 13.474 1.00 95.56 166 ALA A O 1
ATOM 1301 N N . ILE A 1 167 ? 0.078 -3.365 14.816 1.00 93.50 167 ILE A N 1
ATOM 1302 C CA . ILE A 1 167 ? 1.389 -3.991 14.660 1.00 93.50 167 ILE A CA 1
ATOM 1303 C C . ILE A 1 167 ? 1.741 -4.687 15.963 1.00 93.50 167 ILE A C 1
ATOM 1305 O O . ILE A 1 167 ? 1.836 -4.030 16.999 1.00 93.50 167 ILE A O 1
ATOM 1309 N N . ASP A 1 168 ? 1.995 -5.984 15.891 1.00 92.75 168 ASP A N 1
ATOM 1310 C CA . ASP A 1 168 ? 2.658 -6.728 16.949 1.00 92.75 168 ASP A CA 1
ATOM 1311 C C . ASP A 1 168 ? 4.165 -6.447 16.885 1.00 92.75 168 ASP A C 1
ATOM 1313 O O . ASP A 1 168 ? 4.842 -6.822 15.925 1.00 92.75 168 ASP A O 1
ATOM 1317 N N . ARG A 1 169 ? 4.707 -5.765 17.898 1.00 86.69 169 ARG A N 1
ATOM 1318 C CA . ARG A 1 169 ? 6.138 -5.426 17.950 1.00 86.69 169 ARG A CA 1
ATOM 1319 C C . ARG A 1 169 ? 7.039 -6.623 18.261 1.00 86.69 169 ARG A C 1
ATOM 1321 O O . ARG A 1 169 ? 8.247 -6.501 18.091 1.00 86.69 169 ARG A O 1
ATOM 1328 N N . ILE A 1 170 ? 6.472 -7.740 18.715 1.00 87.38 170 ILE A N 1
ATOM 1329 C CA . ILE A 1 170 ? 7.201 -8.963 19.059 1.00 87.38 170 ILE A CA 1
ATOM 1330 C C . ILE A 1 170 ? 7.316 -9.856 17.825 1.00 87.38 170 ILE A C 1
ATOM 1332 O O . ILE A 1 170 ? 8.410 -10.280 17.468 1.00 87.38 170 ILE A O 1
ATOM 1336 N N . THR A 1 171 ? 6.195 -10.138 17.155 1.00 85.88 171 THR A N 1
ATOM 1337 C CA . THR A 1 171 ? 6.184 -11.047 15.991 1.00 85.88 171 THR A CA 1
ATOM 1338 C C . THR A 1 171 ? 6.309 -10.334 14.648 1.00 85.88 171 THR A C 1
ATOM 1340 O O . THR A 1 171 ? 6.390 -10.988 13.611 1.00 85.88 171 THR A O 1
ATOM 1343 N N . HIS A 1 172 ? 6.292 -8.998 14.646 1.00 86.75 172 HIS A N 1
ATOM 1344 C CA . HIS A 1 172 ? 6.239 -8.152 13.450 1.00 86.75 172 HIS A CA 1
ATOM 1345 C C . HIS A 1 172 ? 5.010 -8.388 12.559 1.00 86.75 172 HIS A C 1
ATOM 1347 O O . HIS A 1 172 ? 4.959 -7.899 11.425 1.00 86.75 172 HIS A O 1
ATOM 1353 N N . LYS A 1 173 ? 3.994 -9.098 13.064 1.00 91.12 173 LYS A N 1
ATOM 1354 C CA . LYS A 1 173 ? 2.726 -9.283 12.363 1.00 91.12 173 LYS A CA 1
ATOM 1355 C C . LYS A 1 173 ? 1.914 -8.000 12.369 1.00 91.12 173 LYS A C 1
ATOM 1357 O O . LYS A 1 173 ? 1.889 -7.247 13.340 1.00 91.12 173 LYS A O 1
ATOM 1362 N N . ARG A 1 174 ? 1.228 -7.760 11.260 1.00 93.44 174 ARG A N 1
ATOM 1363 C CA . ARG A 1 174 ? 0.391 -6.588 11.023 1.00 93.44 174 ARG A CA 1
ATOM 1364 C C . ARG A 1 174 ? -1.025 -7.061 10.761 1.00 93.44 174 ARG A C 1
ATOM 1366 O O . ARG A 1 174 ? -1.243 -7.921 9.918 1.00 93.44 174 ARG A O 1
ATOM 1373 N N . TYR A 1 175 ? -1.987 -6.478 11.450 1.00 95.44 175 TYR A N 1
ATOM 1374 C CA . TYR A 1 175 ? -3.399 -6.780 11.279 1.00 95.44 175 TYR A CA 1
ATOM 1375 C C . TYR A 1 175 ? -4.075 -5.541 10.736 1.00 95.44 175 TYR A C 1
ATOM 1377 O O . TYR A 1 175 ? -4.092 -4.520 11.417 1.00 95.44 175 TYR A O 1
ATOM 1385 N N . VAL A 1 176 ? -4.647 -5.619 9.538 1.00 95.06 176 VAL A N 1
ATOM 1386 C CA . VAL A 1 176 ? -5.592 -4.594 9.091 1.00 95.06 176 VAL A CA 1
ATOM 1387 C C . VAL A 1 176 ? -6.832 -4.746 9.962 1.00 95.06 176 VAL A C 1
ATOM 1389 O O . VAL A 1 176 ? -7.472 -5.796 9.966 1.00 95.06 176 VAL A O 1
ATOM 1392 N N . VAL A 1 177 ? -7.107 -3.736 10.776 1.00 94.62 177 VAL A N 1
ATOM 1393 C CA . VAL A 1 177 ? -8.206 -3.719 11.747 1.00 94.62 177 VAL A CA 1
ATOM 1394 C C . VAL A 1 177 ? -9.467 -3.232 11.058 1.00 94.62 177 VAL A C 1
ATOM 1396 O O . VAL A 1 177 ? -10.506 -3.878 11.164 1.00 94.62 177 VAL A O 1
ATOM 1399 N N . ASP A 1 178 ? -9.344 -2.125 10.326 1.00 94.00 178 ASP A N 1
ATOM 1400 C CA . ASP A 1 178 ? -10.431 -1.517 9.572 1.00 94.00 178 ASP A CA 1
ATOM 1401 C C . ASP A 1 178 ? -9.890 -0.726 8.383 1.00 94.00 178 ASP A C 1
ATOM 1403 O O . ASP A 1 178 ? -8.764 -0.227 8.416 1.00 94.00 178 ASP A O 1
ATOM 1407 N N . ALA A 1 179 ? -10.686 -0.625 7.327 1.00 92.88 179 ALA A N 1
ATOM 1408 C CA . ALA A 1 179 ? -10.365 0.146 6.140 1.00 92.88 179 ALA A CA 1
ATOM 1409 C C . ALA A 1 179 ? -11.654 0.686 5.528 1.00 92.88 179 ALA A C 1
ATOM 1411 O O . ALA A 1 179 ? -12.578 -0.074 5.232 1.00 92.88 179 ALA A O 1
ATOM 1412 N N . ILE A 1 180 ? -11.708 1.998 5.311 1.00 91.12 180 ILE A N 1
ATOM 1413 C CA . ILE A 1 180 ? -12.864 2.644 4.698 1.00 91.12 180 ILE A CA 1
ATOM 1414 C C . ILE A 1 180 ? -12.448 3.595 3.588 1.00 91.12 180 ILE A C 1
ATOM 1416 O O . ILE A 1 180 ? -11.343 4.137 3.565 1.00 91.12 180 ILE A O 1
ATOM 1420 N N . LYS A 1 181 ? -13.402 3.825 2.690 1.00 91.06 181 LYS A N 1
ATOM 1421 C CA . LYS A 1 181 ? -13.321 4.815 1.630 1.00 91.06 181 LYS A CA 1
ATOM 1422 C C . LYS A 1 181 ? -14.546 5.709 1.705 1.00 91.06 181 LYS A C 1
ATOM 1424 O O . LYS A 1 181 ? -15.668 5.202 1.710 1.00 91.06 181 LYS A O 1
ATOM 1429 N N . ILE A 1 182 ? -14.337 7.019 1.717 1.00 87.88 182 ILE A N 1
ATOM 1430 C CA . ILE A 1 182 ? -15.411 8.009 1.661 1.00 87.88 182 ILE A CA 1
ATOM 1431 C C . ILE A 1 182 ? -15.234 8.820 0.384 1.00 87.88 182 ILE A C 1
ATOM 1433 O O . ILE A 1 182 ? -14.192 9.434 0.174 1.00 87.88 182 ILE A O 1
ATOM 1437 N N . THR A 1 183 ? -16.251 8.823 -0.474 1.00 86.81 183 THR A N 1
ATOM 1438 C CA . THR A 1 183 ? -16.222 9.582 -1.727 1.00 86.81 183 THR A CA 1
ATOM 1439 C C . THR A 1 183 ? -16.644 11.020 -1.488 1.00 86.81 183 THR A C 1
ATOM 1441 O O . THR A 1 183 ? -17.733 11.264 -0.975 1.00 86.81 183 THR A O 1
ATOM 1444 N N . ARG A 1 184 ? -15.800 11.964 -1.917 1.00 84.12 184 ARG A N 1
ATOM 1445 C CA . ARG A 1 184 ? -16.000 13.417 -1.810 1.00 84.12 184 ARG A CA 1
ATOM 1446 C C . ARG A 1 184 ? -16.416 13.852 -0.397 1.00 84.12 184 ARG A C 1
ATOM 1448 O O . ARG A 1 184 ? -17.469 14.474 -0.241 1.00 84.12 184 ARG A O 1
ATOM 1455 N N . PRO A 1 185 ? -15.639 13.500 0.641 1.00 85.38 185 PRO A N 1
ATOM 1456 C CA . PRO A 1 185 ? -16.016 13.817 2.005 1.00 85.38 185 PRO A CA 1
ATOM 1457 C C . PRO A 1 185 ? -15.924 15.312 2.278 1.00 85.38 185 PRO A C 1
ATOM 1459 O O . PRO A 1 185 ? -15.022 16.016 1.823 1.00 85.38 185 PRO A O 1
ATOM 1462 N N . THR A 1 186 ? -16.834 15.774 3.120 1.00 86.12 186 THR A N 1
ATOM 1463 C CA . THR A 1 186 ? -16.727 17.081 3.760 1.00 86.12 186 THR A CA 1
ATOM 1464 C C . THR A 1 186 ? -15.663 17.056 4.869 1.00 86.12 186 THR A C 1
ATOM 1466 O O . THR A 1 186 ? -15.425 16.007 5.478 1.00 86.12 186 THR A O 1
ATOM 1469 N N . PRO A 1 187 ? -15.060 18.207 5.219 1.00 84.44 187 PRO A N 1
ATOM 1470 C CA . PRO A 1 187 ? -14.136 18.309 6.353 1.00 84.44 187 PRO A CA 1
ATOM 1471 C C . PRO A 1 187 ? -14.726 17.775 7.669 1.00 84.44 187 PRO A C 1
ATOM 1473 O O . PRO A 1 187 ? -14.040 17.098 8.432 1.00 84.44 187 PRO A O 1
ATOM 1476 N N . ALA A 1 188 ? -16.023 18.004 7.905 1.00 85.81 188 ALA A N 1
ATOM 1477 C CA . ALA A 1 188 ? -16.729 17.495 9.079 1.00 85.81 188 ALA A CA 1
ATOM 1478 C C . ALA A 1 188 ? -16.778 15.957 9.121 1.00 85.81 188 ALA A C 1
ATOM 1480 O O . ALA A 1 188 ? -16.608 15.375 10.189 1.00 85.81 188 ALA A O 1
ATOM 1481 N N . GLN A 1 189 ? -16.948 15.292 7.973 1.00 88.31 189 GLN A N 1
ATOM 1482 C CA . GLN A 1 189 ? -16.918 13.826 7.896 1.00 88.31 189 GLN A CA 1
ATOM 1483 C C . GLN A 1 189 ? -15.521 13.267 8.180 1.00 88.31 189 GLN A C 1
ATOM 1485 O O . GLN A 1 189 ? -15.404 12.251 8.857 1.00 88.31 189 GLN A O 1
ATOM 1490 N N . ILE A 1 190 ? -14.459 13.939 7.719 1.00 88.56 190 ILE A N 1
ATOM 1491 C CA . ILE A 1 190 ? -13.076 13.542 8.032 1.00 88.56 190 ILE A CA 1
ATOM 1492 C C . ILE A 1 190 ? -12.793 13.712 9.533 1.00 88.56 190 ILE A C 1
ATOM 1494 O O . ILE A 1 190 ? -12.216 12.820 10.154 1.00 88.56 190 ILE A O 1
ATOM 1498 N N . ARG A 1 191 ? -13.245 14.818 10.143 1.00 88.12 191 ARG A N 1
ATOM 1499 C CA . ARG A 1 191 ? -13.149 15.031 11.597 1.00 88.12 191 ARG A CA 1
ATOM 1500 C C . ARG A 1 191 ? -13.867 13.926 12.363 1.00 88.12 191 ARG A C 1
ATOM 1502 O O . ARG A 1 191 ? -13.273 13.324 13.251 1.00 88.12 191 ARG A O 1
ATOM 1509 N N . GLN A 1 192 ? -15.120 13.656 12.001 1.00 91.38 192 GLN A N 1
ATOM 1510 C CA . GLN A 1 192 ? -15.934 12.631 12.648 1.00 91.38 192 GLN A CA 1
ATOM 1511 C C . GLN A 1 192 ? -15.262 11.260 12.555 1.00 91.38 192 GLN A C 1
ATOM 1513 O O . GLN A 1 192 ? -15.130 10.579 13.566 1.00 91.38 192 GLN A O 1
ATOM 1518 N N . LEU A 1 193 ? -14.731 10.910 11.379 1.00 92.38 193 LEU A N 1
ATOM 1519 C CA . LEU A 1 193 ? -13.962 9.688 11.174 1.00 92.38 193 LEU A CA 1
ATOM 1520 C C . LEU A 1 193 ? -12.775 9.583 12.138 1.00 92.38 193 LEU A C 1
ATOM 1522 O O . LEU A 1 193 ? -12.638 8.579 12.836 1.00 92.38 193 LEU A O 1
ATOM 1526 N N . ILE A 1 194 ? -11.928 10.615 12.199 1.00 92.75 194 ILE A N 1
ATOM 1527 C CA . ILE A 1 194 ? -10.765 10.627 13.094 1.00 92.75 194 ILE A CA 1
ATOM 1528 C C . ILE A 1 194 ? -11.215 10.490 14.549 1.00 92.75 194 ILE A C 1
ATOM 1530 O O . ILE A 1 194 ? -10.629 9.708 15.300 1.00 92.75 194 ILE A O 1
ATOM 1534 N N . THR A 1 195 ? -12.258 11.212 14.959 1.00 93.88 195 THR A N 1
ATOM 1535 C CA . THR A 1 195 ? -12.800 11.151 16.318 1.00 93.88 195 THR A CA 1
ATOM 1536 C C . THR A 1 195 ? -13.322 9.758 16.660 1.00 93.88 195 THR A C 1
ATOM 1538 O O . THR A 1 195 ? -12.930 9.198 17.687 1.00 93.88 195 THR A O 1
ATOM 1541 N N . ASP A 1 196 ? -14.147 9.171 15.797 1.00 94.88 196 ASP A N 1
ATOM 1542 C CA . ASP A 1 196 ? -14.765 7.866 16.024 1.00 94.88 196 ASP A CA 1
ATOM 1543 C C . ASP A 1 196 ? -13.718 6.765 16.088 1.00 94.88 196 ASP A C 1
ATOM 1545 O O . ASP A 1 196 ? -13.661 6.010 17.059 1.00 94.88 196 ASP A O 1
ATOM 1549 N N . TRP A 1 197 ? -12.814 6.718 15.114 1.00 96.06 197 TRP A N 1
ATOM 1550 C CA . TRP A 1 197 ? -11.745 5.726 15.091 1.00 96.06 197 TRP A CA 1
ATOM 1551 C C . TRP A 1 197 ? -10.763 5.902 16.245 1.00 96.06 197 TRP A C 1
ATOM 1553 O O . TRP A 1 197 ? -10.287 4.910 16.795 1.00 96.06 197 TRP A O 1
ATOM 1563 N N . THR A 1 198 ? -10.508 7.136 16.688 1.00 96.31 198 THR A N 1
ATOM 1564 C CA . THR A 1 198 ? -9.689 7.363 17.886 1.00 96.31 198 THR A CA 1
ATOM 1565 C C . THR A 1 198 ? -10.369 6.814 19.139 1.00 96.31 198 THR A C 1
ATOM 1567 O O . THR A 1 198 ? -9.708 6.199 19.973 1.00 96.31 198 THR A O 1
ATOM 1570 N N . ASN A 1 199 ? -11.689 6.971 19.266 1.00 95.38 199 ASN A N 1
ATOM 1571 C CA . ASN A 1 199 ? -12.440 6.425 20.397 1.00 95.38 199 ASN A CA 1
ATOM 1572 C C . ASN A 1 199 ? -12.551 4.890 20.351 1.00 95.38 199 ASN A C 1
ATOM 1574 O O . ASN A 1 199 ? -12.487 4.245 21.397 1.00 95.38 199 ASN A O 1
ATOM 1578 N N . VAL A 1 200 ? -12.705 4.298 19.163 1.00 93.81 200 VAL A N 1
ATOM 1579 C CA . VAL A 1 200 ? -12.881 2.845 18.992 1.00 93.81 200 VAL A CA 1
ATOM 1580 C C . VAL A 1 200 ? -11.551 2.093 19.101 1.00 93.81 200 VAL A C 1
ATOM 1582 O O . VAL A 1 200 ? -11.458 1.100 19.835 1.00 93.81 200 VAL A O 1
ATOM 1585 N N . TYR A 1 201 ? -10.533 2.554 18.370 1.00 94.94 201 TYR A N 1
ATOM 1586 C CA . TYR A 1 201 ? -9.263 1.848 18.182 1.00 94.94 201 TYR A CA 1
ATOM 1587 C C . TYR A 1 201 ? -8.130 2.359 19.066 1.00 94.94 201 TYR A C 1
ATOM 1589 O O . TYR A 1 201 ? -7.126 1.661 19.203 1.00 94.94 201 TYR A O 1
ATOM 1597 N N . THR A 1 202 ? -8.276 3.540 19.679 1.00 94.88 202 THR A N 1
ATOM 1598 C CA . THR A 1 202 ? -7.259 4.149 20.556 1.00 94.88 202 THR A CA 1
ATOM 1599 C C . THR A 1 202 ? -5.846 4.087 19.950 1.00 94.88 202 THR A C 1
ATOM 1601 O O . THR A 1 202 ? -4.946 3.495 20.551 1.00 94.88 202 THR A O 1
ATOM 1604 N N . PRO A 1 203 ? -5.641 4.609 18.724 1.00 96.25 203 PRO A N 1
ATOM 1605 C CA . PRO A 1 203 ? -4.356 4.524 18.053 1.00 96.25 203 PRO A CA 1
ATOM 1606 C C . PRO A 1 203 ? -3.303 5.351 18.790 1.00 96.25 203 PRO A C 1
ATOM 1608 O O . PRO A 1 203 ? -3.593 6.422 19.328 1.00 96.25 203 PRO A O 1
ATOM 1611 N N . SER A 1 204 ? -2.057 4.883 18.764 1.00 95.44 204 SER A N 1
ATOM 1612 C CA . SER A 1 204 ? -0.925 5.678 19.234 1.00 95.44 204 SER A CA 1
ATOM 1613 C C . SER A 1 204 ? -0.680 6.866 18.310 1.00 95.44 204 SER A C 1
ATOM 1615 O O . SER A 1 204 ? -0.304 7.941 18.772 1.00 95.44 204 SER A O 1
ATOM 1617 N N . GLU A 1 205 ? -0.900 6.679 17.004 1.00 94.75 205 GLU A N 1
ATOM 1618 C CA . GLU A 1 205 ? -0.604 7.690 15.993 1.00 94.75 205 GLU A CA 1
ATOM 1619 C C . GLU A 1 205 ? -1.616 7.683 14.838 1.00 94.75 205 GLU A C 1
ATOM 1621 O O . GLU A 1 205 ? -2.056 6.624 14.382 1.00 94.75 205 GLU A O 1
ATOM 1626 N N . TRP A 1 206 ? -1.923 8.880 14.343 1.00 93.94 206 TRP A N 1
ATOM 1627 C CA . TRP A 1 206 ? -2.482 9.135 13.022 1.00 93.94 206 TRP A CA 1
ATOM 1628 C C . TRP A 1 206 ? -1.375 9.608 12.087 1.00 93.94 206 TRP A C 1
ATOM 1630 O O . TRP A 1 206 ? -0.656 10.550 12.411 1.00 93.94 206 TRP A O 1
ATOM 1640 N N . ILE A 1 207 ? -1.265 8.986 10.919 1.00 91.31 207 ILE A N 1
ATOM 1641 C CA . ILE A 1 207 ? -0.339 9.361 9.854 1.00 91.31 207 ILE A CA 1
ATOM 1642 C C . ILE A 1 207 ? -1.166 9.923 8.702 1.00 91.31 207 ILE A C 1
ATOM 1644 O O . ILE A 1 207 ? -1.998 9.210 8.146 1.00 91.31 207 ILE A O 1
ATOM 1648 N N . VAL A 1 208 ? -0.948 11.188 8.345 1.00 88.12 208 VAL A N 1
ATOM 1649 C CA . VAL A 1 208 ? -1.740 11.882 7.315 1.00 88.12 208 VAL A CA 1
ATOM 1650 C C . VAL A 1 208 ? -0.843 12.428 6.216 1.00 88.12 208 VAL A C 1
ATOM 1652 O O . VAL A 1 208 ? 0.262 12.897 6.502 1.00 88.12 208 VAL A O 1
ATOM 1655 N N . GLU A 1 209 ? -1.272 12.332 4.956 1.00 80.19 209 GLU A N 1
ATOM 1656 C CA . GLU A 1 209 ? -0.506 12.887 3.834 1.00 80.19 209 GLU A CA 1
ATOM 1657 C C . GLU A 1 209 ? -0.418 14.414 3.944 1.00 80.19 209 GLU A C 1
ATOM 1659 O O . GLU A 1 209 ? -1.434 15.109 3.995 1.00 80.19 209 GLU A O 1
ATOM 1664 N N . ARG A 1 210 ? 0.810 14.952 3.947 1.00 73.19 210 ARG A N 1
ATOM 1665 C CA . ARG A 1 210 ? 1.081 16.382 4.160 1.00 73.19 210 ARG A CA 1
ATOM 1666 C C . ARG A 1 210 ? 0.323 17.297 3.193 1.00 73.19 210 ARG A C 1
ATOM 1668 O O . ARG A 1 210 ? -0.199 18.323 3.625 1.00 73.19 210 ARG A O 1
ATOM 1675 N N . ASN A 1 211 ? 0.270 16.944 1.907 1.00 68.00 211 ASN A N 1
ATOM 1676 C CA . ASN A 1 211 ? -0.325 17.795 0.867 1.00 68.00 211 ASN A CA 1
ATOM 1677 C C . ASN A 1 211 ? -1.816 18.041 1.118 1.00 68.00 211 ASN A C 1
ATOM 1679 O O . ASN A 1 211 ? -2.298 19.163 1.000 1.00 68.00 211 ASN A O 1
ATOM 1683 N N . ALA A 1 212 ? -2.526 16.999 1.535 1.00 63.56 212 ALA A N 1
ATOM 1684 C CA . ALA A 1 212 ? -3.935 17.074 1.871 1.00 63.56 212 ALA A CA 1
ATOM 1685 C C . ALA A 1 212 ? -4.185 17.594 3.292 1.00 63.56 212 ALA A C 1
ATOM 1687 O O . ALA A 1 212 ? -5.187 18.264 3.564 1.00 63.56 212 ALA A O 1
ATOM 1688 N N . PHE A 1 213 ? -3.257 17.316 4.207 1.00 69.19 213 PHE A N 1
ATOM 1689 C CA . PHE A 1 213 ? -3.364 17.738 5.592 1.00 69.19 213 PHE A CA 1
ATOM 1690 C C . PHE A 1 213 ? -3.255 19.254 5.758 1.00 69.19 213 PHE A C 1
ATOM 1692 O O . PHE A 1 213 ? -3.958 19.809 6.594 1.00 69.19 213 PHE A O 1
ATOM 1699 N N . GLN A 1 214 ? -2.458 19.951 4.939 1.00 65.75 214 GLN A N 1
ATOM 1700 C CA . GLN A 1 214 ? -2.401 21.419 4.972 1.00 65.75 214 GLN A CA 1
ATOM 1701 C C . GLN A 1 214 ? -3.761 22.054 4.667 1.00 65.75 214 GLN A C 1
ATOM 1703 O O . GLN A 1 214 ? -4.202 22.940 5.397 1.00 65.75 214 GLN A O 1
ATOM 1708 N N . SER A 1 215 ? -4.468 21.566 3.644 1.00 65.75 215 SER A N 1
ATOM 1709 C CA . SER A 1 215 ? -5.818 22.043 3.340 1.00 65.75 215 SER A CA 1
ATOM 1710 C C . SER A 1 215 ? -6.795 21.716 4.474 1.00 65.75 215 SER A C 1
ATOM 1712 O O . SER A 1 215 ? -7.597 22.567 4.849 1.00 65.75 215 SER A O 1
ATOM 1714 N N . PHE A 1 216 ? -6.701 20.526 5.074 1.00 65.75 216 PHE A N 1
ATOM 1715 C CA . PHE A 1 216 ? -7.544 20.130 6.208 1.00 65.75 216 PHE A CA 1
ATOM 1716 C C . PHE A 1 216 ? -7.287 20.974 7.475 1.00 65.75 216 PHE A C 1
ATOM 1718 O O . PHE A 1 216 ? -8.233 21.446 8.103 1.00 65.75 216 PHE A O 1
ATOM 1725 N N . LEU A 1 217 ? -6.020 21.235 7.815 1.00 59.09 217 LEU A N 1
ATOM 1726 C CA . LEU A 1 217 ? -5.604 22.015 8.987 1.00 59.09 217 LEU A CA 1
ATOM 1727 C C . LEU A 1 217 ? -6.120 23.454 8.977 1.00 59.09 217 LEU A C 1
ATOM 1729 O O . LEU A 1 217 ? -6.450 23.973 10.039 1.00 59.09 217 LEU A O 1
ATOM 1733 N N . THR A 1 218 ? -6.217 24.097 7.806 1.00 58.59 218 THR A N 1
ATOM 1734 C CA . THR A 1 218 ? -6.733 25.480 7.713 1.00 58.59 218 THR A CA 1
ATOM 1735 C C . THR A 1 218 ? -8.169 25.635 8.220 1.00 58.59 218 THR A C 1
ATOM 1737 O O . THR A 1 218 ? -8.618 26.755 8.445 1.00 58.59 218 THR A O 1
ATOM 1740 N N . GLN A 1 219 ? -8.891 24.528 8.412 1.00 59.25 219 GLN A N 1
ATOM 1741 C CA . GLN A 1 219 ? -10.303 24.520 8.781 1.00 59.25 219 GLN A CA 1
ATOM 1742 C C . GLN A 1 219 ? -10.570 23.895 10.163 1.00 59.25 219 GLN A C 1
ATOM 1744 O O . GLN A 1 219 ? -11.728 23.839 10.584 1.00 59.25 219 GLN A O 1
ATOM 1749 N N . ASP A 1 220 ? -9.543 23.404 10.876 1.00 63.72 220 ASP A N 1
ATOM 1750 C CA . ASP A 1 220 ? -9.758 22.559 12.057 1.00 63.72 220 ASP A CA 1
ATOM 1751 C C . ASP A 1 220 ? -8.621 22.567 13.094 1.00 63.72 220 ASP A C 1
ATOM 1753 O O . ASP A 1 220 ? -7.804 21.647 13.181 1.00 63.72 220 ASP A O 1
ATOM 1757 N N . GLU A 1 221 ? -8.596 23.592 13.946 1.00 67.81 221 GLU A N 1
ATOM 1758 C CA . GLU A 1 221 ? -7.651 23.674 15.071 1.00 67.81 221 GLU A CA 1
ATOM 1759 C C . GLU A 1 221 ? -7.986 22.694 16.219 1.00 67.81 221 GLU A C 1
ATOM 1761 O O . GLU A 1 221 ? -7.102 22.290 16.980 1.00 67.81 221 GLU A O 1
ATOM 1766 N N . GLY A 1 222 ? -9.246 22.253 16.334 1.00 82.56 222 GLY A N 1
ATOM 1767 C CA . GLY A 1 222 ? -9.731 21.456 17.468 1.00 82.56 222 GLY A CA 1
ATOM 1768 C C . GLY A 1 222 ? -9.264 19.999 17.459 1.00 82.56 222 GLY A C 1
ATOM 1769 O O . GLY A 1 222 ? -9.149 19.370 18.515 1.00 82.56 222 GLY A O 1
ATOM 1770 N N . ILE A 1 223 ? -8.945 19.449 16.286 1.00 86.12 223 ILE A N 1
ATOM 1771 C CA . ILE A 1 223 ? -8.596 18.031 16.161 1.00 86.12 223 ILE A CA 1
ATOM 1772 C C . ILE A 1 223 ? -7.279 17.672 16.852 1.00 86.12 223 ILE A C 1
ATOM 1774 O O . ILE A 1 223 ? -7.173 16.617 17.476 1.00 86.12 223 ILE A O 1
ATOM 1778 N N . ARG A 1 224 ? -6.287 18.573 16.816 1.00 86.19 224 ARG A N 1
ATOM 1779 C CA . ARG A 1 224 ? -5.008 18.373 17.514 1.00 86.19 224 ARG A CA 1
ATOM 1780 C C . ARG A 1 224 ? -5.217 18.328 19.023 1.00 86.19 224 ARG A C 1
ATOM 1782 O O . ARG A 1 224 ? -4.642 17.472 19.688 1.00 86.19 224 ARG A O 1
ATOM 1789 N N . GLN A 1 225 ? -6.073 19.203 19.550 1.00 88.69 225 GLN A N 1
ATOM 1790 C CA . GLN A 1 225 ? -6.414 19.222 20.970 1.00 88.69 225 GLN A CA 1
ATOM 1791 C C . GLN A 1 225 ? -7.167 17.951 21.385 1.00 88.69 225 GLN A C 1
ATOM 1793 O O . GLN A 1 225 ? -6.842 17.357 22.413 1.00 88.69 225 GLN A O 1
ATOM 1798 N N . PHE A 1 226 ? -8.128 17.495 20.573 1.00 92.56 226 PHE A N 1
ATOM 1799 C CA . PHE A 1 226 ? -8.835 16.237 20.813 1.00 92.56 226 PHE A CA 1
ATOM 1800 C C . PHE A 1 226 ? -7.873 15.042 20.843 1.00 92.56 226 PHE A C 1
ATOM 1802 O O . PHE A 1 226 ? -7.876 14.287 21.816 1.00 92.56 226 PHE A O 1
ATOM 1809 N N . LEU A 1 227 ? -7.012 14.889 19.834 1.00 93.19 227 LEU A N 1
ATOM 1810 C CA . LEU A 1 227 ? -6.050 13.785 19.775 1.00 93.19 227 LEU A CA 1
ATOM 1811 C C . LEU A 1 227 ? -5.051 13.839 20.937 1.00 93.19 227 LEU A C 1
ATOM 1813 O O . LEU A 1 227 ? -4.816 12.819 21.584 1.00 93.19 227 LEU A O 1
ATOM 1817 N N . ALA A 1 228 ? -4.559 15.032 21.286 1.00 90.75 228 ALA A N 1
ATOM 1818 C CA . ALA A 1 228 ? -3.702 15.224 22.452 1.00 90.75 228 ALA A CA 1
ATOM 1819 C C . ALA A 1 228 ? -4.402 14.801 23.755 1.00 90.75 228 ALA A C 1
ATOM 1821 O O . ALA A 1 228 ? -3.796 14.117 24.577 1.00 90.75 228 ALA A O 1
ATOM 1822 N N . SER A 1 229 ? -5.695 15.115 23.919 1.00 94.69 229 SER A N 1
ATOM 1823 C CA . SER A 1 229 ? -6.483 14.679 25.087 1.00 94.69 229 SER A CA 1
ATOM 1824 C C . SER A 1 229 ? -6.648 13.156 25.183 1.00 94.69 229 SER A C 1
ATOM 1826 O O . SER A 1 229 ? -6.915 12.627 26.260 1.00 94.69 229 SER A O 1
ATOM 1828 N N . LYS A 1 230 ? -6.477 12.444 24.062 1.00 95.88 230 LYS A N 1
ATOM 1829 C CA . LYS A 1 230 ? -6.526 10.980 23.964 1.00 95.88 230 LYS A CA 1
ATOM 1830 C C . LYS A 1 230 ? -5.140 10.330 23.978 1.00 95.88 230 LYS A C 1
ATOM 1832 O O . LYS A 1 230 ? -5.056 9.109 23.913 1.00 95.88 230 LYS A O 1
ATOM 1837 N N . GLY A 1 231 ? -4.067 11.120 24.080 1.00 94.06 231 GLY A N 1
ATOM 1838 C CA . GLY A 1 231 ? -2.692 10.622 24.012 1.00 94.06 231 GLY A CA 1
ATOM 1839 C C . GLY A 1 231 ? -2.282 10.119 22.623 1.00 94.06 231 GLY A C 1
ATOM 1840 O O . GLY A 1 231 ? -1.319 9.366 22.512 1.00 94.06 231 GLY A O 1
ATOM 1841 N N . THR A 1 232 ? -2.999 10.519 21.570 1.00 95.38 232 THR A N 1
ATOM 1842 C CA . THR A 1 232 ? -2.726 10.128 20.184 1.00 95.38 232 THR A CA 1
ATOM 1843 C C . THR A 1 232 ? -1.922 11.216 19.482 1.00 95.38 232 THR A C 1
ATOM 1845 O O . THR A 1 232 ? -2.291 12.392 19.499 1.00 95.38 232 THR A O 1
ATOM 1848 N N . LEU A 1 233 ? -0.832 10.830 18.822 1.00 91.69 233 LEU A N 1
ATOM 1849 C CA . LEU A 1 233 ? -0.020 11.750 18.028 1.00 91.69 233 LEU A CA 1
ATOM 1850 C C . LEU A 1 233 ? -0.584 11.899 16.617 1.00 91.69 233 LEU A C 1
ATOM 1852 O O . LEU A 1 233 ? -1.055 10.936 16.021 1.00 91.69 233 LEU A O 1
ATOM 1856 N N . LEU A 1 234 ? -0.480 13.099 16.057 1.00 89.62 234 LEU A N 1
ATOM 1857 C CA . LEU A 1 234 ? -0.809 13.367 14.662 1.00 89.62 234 LEU A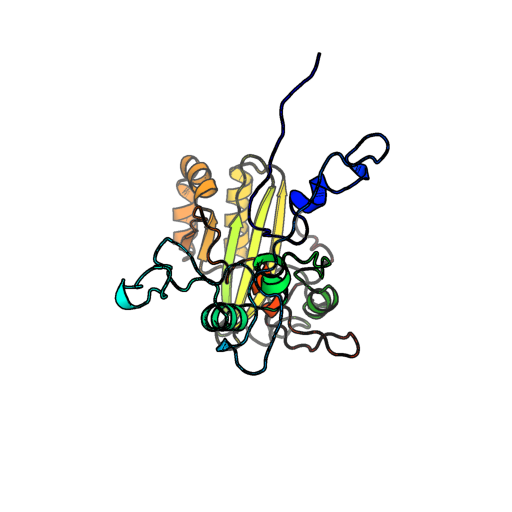 CA 1
ATOM 1858 C C . LEU A 1 234 ? 0.484 13.681 13.911 1.00 89.62 234 LEU A C 1
ATOM 1860 O O . LEU A 1 234 ? 1.126 14.696 14.184 1.00 89.62 234 LEU A O 1
ATOM 1864 N N . ARG A 1 235 ? 0.884 12.789 13.005 1.00 87.69 235 ARG A N 1
ATOM 1865 C CA . ARG A 1 235 ? 2.101 12.897 12.203 1.00 87.69 235 ARG A CA 1
ATOM 1866 C C . ARG A 1 235 ? 1.763 13.156 10.745 1.00 87.69 235 ARG A C 1
ATOM 1868 O O . ARG A 1 235 ? 0.945 12.472 10.138 1.00 87.69 235 ARG A O 1
ATOM 1875 N N . GLU A 1 236 ? 2.465 14.117 10.173 1.00 84.38 236 GLU A N 1
ATOM 1876 C CA . GLU A 1 236 ? 2.434 14.388 8.742 1.00 84.38 236 GLU A CA 1
ATOM 1877 C C . GLU A 1 236 ? 3.503 13.536 8.059 1.00 84.38 236 GLU A C 1
ATOM 1879 O O . GLU A 1 236 ? 4.654 13.523 8.500 1.00 84.38 236 GLU A O 1
ATOM 1884 N N . HIS A 1 237 ? 3.149 12.841 6.979 1.00 74.00 237 HIS A N 1
ATOM 1885 C CA . HIS A 1 237 ? 4.130 12.178 6.123 1.00 74.00 237 HIS A CA 1
ATOM 1886 C C . HIS A 1 237 ? 4.211 12.893 4.775 1.00 74.00 237 HIS A C 1
ATOM 1888 O O . HIS A 1 237 ? 3.199 13.261 4.175 1.00 74.00 237 HIS A O 1
ATOM 1894 N N . HIS A 1 238 ? 5.437 13.153 4.320 1.00 58.03 238 HIS A N 1
ATOM 1895 C CA . HIS A 1 238 ? 5.675 13.838 3.056 1.00 58.03 238 HIS A CA 1
ATOM 1896 C C . HIS A 1 238 ? 5.805 12.819 1.931 1.00 58.03 238 HIS A C 1
ATOM 1898 O O . HIS A 1 238 ? 6.805 12.121 1.857 1.00 58.03 238 HIS A O 1
ATOM 1904 N N . THR A 1 239 ? 4.851 12.770 1.014 1.00 53.06 239 THR A N 1
ATOM 1905 C CA . THR A 1 239 ? 5.020 12.161 -0.308 1.00 53.06 239 THR A CA 1
ATOM 1906 C C . THR A 1 239 ? 5.880 13.111 -1.163 1.00 53.06 239 THR A C 1
ATOM 1908 O O . THR A 1 239 ? 5.376 13.935 -1.918 1.00 53.06 239 THR A O 1
ATOM 1911 N N . GLY A 1 240 ? 7.203 13.124 -0.964 1.00 40.56 240 GLY A N 1
ATOM 1912 C CA . GLY A 1 240 ? 8.108 13.920 -1.806 1.00 40.56 240 GLY A CA 1
ATOM 1913 C C . GLY A 1 240 ? 8.068 13.473 -3.277 1.00 40.56 240 GLY A C 1
ATOM 1914 O O . GLY A 1 240 ? 7.613 12.372 -3.575 1.00 40.56 240 GLY A O 1
ATOM 1915 N N . ASN A 1 241 ? 8.589 14.307 -4.190 1.00 39.19 241 ASN A N 1
ATOM 1916 C CA . ASN A 1 241 ? 8.626 14.105 -5.657 1.00 39.19 241 ASN A CA 1
ATOM 1917 C C . ASN A 1 241 ? 9.242 12.779 -6.155 1.00 39.19 241 ASN A C 1
ATOM 1919 O O . ASN A 1 241 ? 9.176 12.492 -7.343 1.00 39.19 241 ASN A O 1
ATOM 1923 N N . ASN A 1 242 ? 9.799 11.962 -5.266 1.00 40.88 242 ASN A N 1
ATOM 1924 C CA . ASN A 1 242 ? 10.014 10.543 -5.480 1.00 40.88 242 ASN A CA 1
ATOM 1925 C C . ASN A 1 242 ? 9.272 9.822 -4.360 1.00 40.88 242 ASN A C 1
ATOM 1927 O O . ASN A 1 242 ? 9.670 9.924 -3.197 1.00 40.88 242 ASN A O 1
ATOM 1931 N N . LYS A 1 243 ? 8.179 9.133 -4.723 1.00 43.06 243 LYS A N 1
ATOM 1932 C CA . LYS A 1 243 ? 7.516 8.125 -3.884 1.00 43.06 243 LYS A CA 1
ATOM 1933 C C . LYS A 1 243 ? 8.615 7.376 -3.138 1.00 43.06 243 LYS A C 1
ATOM 1935 O O . LYS A 1 243 ? 9.498 6.838 -3.796 1.00 43.06 243 LYS A O 1
ATOM 1940 N N . TRP A 1 244 ? 8.604 7.474 -1.813 1.00 36.78 244 TRP A N 1
ATOM 1941 C CA . TRP A 1 244 ? 9.649 6.970 -0.929 1.00 36.78 244 TRP A CA 1
ATOM 1942 C C . TRP A 1 244 ? 10.225 5.654 -1.435 1.00 36.78 244 TRP A C 1
ATOM 1944 O O . TRP A 1 244 ? 9.512 4.659 -1.430 1.00 36.78 244 TRP A O 1
ATOM 1954 N N . ASP A 1 245 ? 11.489 5.732 -1.860 1.00 39.78 245 ASP A N 1
ATOM 1955 C CA . ASP A 1 245 ? 12.374 4.651 -2.287 1.00 39.78 245 ASP A CA 1
ATOM 1956 C C . ASP A 1 245 ? 11.790 3.706 -3.357 1.00 39.78 245 ASP A C 1
ATOM 1958 O O . ASP A 1 245 ? 10.751 3.068 -3.184 1.00 39.78 245 ASP A O 1
ATOM 1962 N N . SER A 1 246 ? 12.503 3.507 -4.463 1.00 42.38 246 SER A N 1
ATOM 1963 C CA . SER A 1 246 ? 12.172 2.442 -5.420 1.00 42.38 246 SER A CA 1
ATOM 1964 C C . SER A 1 246 ? 12.103 1.055 -4.754 1.00 42.38 246 SER A C 1
ATOM 1966 O O . SER A 1 246 ? 11.429 0.175 -5.286 1.00 42.38 246 SER A O 1
ATOM 1968 N N . GLY A 1 247 ? 12.704 0.881 -3.564 1.00 39.94 247 GLY A N 1
ATOM 1969 C CA . GLY A 1 247 ? 12.565 -0.300 -2.702 1.00 39.94 247 GLY A CA 1
ATOM 1970 C C . GLY A 1 247 ? 11.390 -0.318 -1.700 1.00 39.94 247 GLY A C 1
ATOM 1971 O O . GLY A 1 247 ? 11.098 -1.380 -1.153 1.00 39.94 247 GLY A O 1
ATOM 1972 N N . PHE A 1 248 ? 10.682 0.794 -1.448 1.00 42.47 248 PHE A N 1
ATOM 1973 C CA . PHE A 1 248 ? 9.569 0.901 -0.474 1.00 42.47 248 PHE A CA 1
ATOM 1974 C C . PHE A 1 248 ? 8.197 1.195 -1.120 1.00 42.47 248 PHE A C 1
ATOM 1976 O O . PHE A 1 248 ? 7.240 1.568 -0.438 1.00 42.47 248 PHE A O 1
ATOM 1983 N N . GLY A 1 249 ? 8.070 0.995 -2.433 1.00 53.19 249 GLY A N 1
ATOM 1984 C CA . GLY A 1 249 ? 6.799 1.137 -3.146 1.00 53.19 249 GLY A CA 1
ATOM 1985 C C . GLY A 1 249 ? 5.748 0.081 -2.771 1.00 53.19 249 GLY A C 1
ATOM 1986 O O . GLY A 1 249 ? 6.033 -0.910 -2.109 1.00 53.19 249 GLY A O 1
ATOM 1987 N N . VAL A 1 250 ? 4.519 0.238 -3.281 1.00 59.28 250 VAL A N 1
ATOM 1988 C CA . VAL A 1 250 ? 3.409 -0.736 -3.120 1.00 59.28 250 VAL A CA 1
ATOM 1989 C C . VAL A 1 250 ? 3.841 -2.176 -3.445 1.00 59.28 250 VAL A C 1
ATOM 1991 O O . VAL A 1 250 ? 3.357 -3.121 -2.830 1.00 59.28 250 VAL A O 1
ATOM 1994 N N . ALA A 1 251 ? 4.801 -2.343 -4.360 1.00 58.50 251 ALA A N 1
ATOM 1995 C CA . ALA A 1 251 ? 5.358 -3.639 -4.720 1.00 58.50 251 ALA A CA 1
ATOM 1996 C C . ALA A 1 251 ? 6.164 -4.321 -3.608 1.00 58.50 251 ALA A C 1
ATOM 1998 O O . ALA A 1 251 ? 6.105 -5.543 -3.495 1.00 58.50 251 ALA A O 1
ATOM 1999 N N . SER A 1 252 ? 6.848 -3.581 -2.731 1.00 61.59 252 SER A N 1
ATOM 2000 C CA . SER A 1 252 ? 7.575 -4.187 -1.608 1.00 61.59 252 SER A CA 1
ATOM 2001 C C . SER A 1 252 ? 6.633 -4.733 -0.532 1.00 61.59 252 SER A C 1
ATOM 2003 O O . SER A 1 252 ? 6.982 -5.678 0.181 1.00 61.59 252 SER A O 1
ATOM 2005 N N . MET A 1 253 ? 5.391 -4.229 -0.477 1.00 73.56 253 MET A N 1
ATOM 2006 C CA . MET A 1 253 ? 4.344 -4.764 0.398 1.00 73.56 253 MET A CA 1
ATOM 2007 C C . MET A 1 253 ? 3.887 -6.170 -0.004 1.00 73.56 253 MET A C 1
ATOM 2009 O O . MET A 1 253 ? 3.300 -6.857 0.829 1.00 73.56 253 MET A O 1
ATOM 2013 N N . SER A 1 254 ? 4.155 -6.620 -1.236 1.00 72.50 254 SER A N 1
ATOM 2014 C CA . SER A 1 254 ? 3.814 -7.975 -1.701 1.00 72.50 254 SER A CA 1
ATOM 2015 C C . SER A 1 254 ? 4.389 -9.060 -0.787 1.00 72.50 254 SER A C 1
ATOM 2017 O O . SER A 1 254 ? 3.697 -10.016 -0.444 1.00 72.50 254 SER A O 1
ATOM 2019 N N . THR A 1 255 ? 5.607 -8.843 -0.283 1.00 77.88 255 THR A N 1
ATOM 2020 C CA . THR A 1 255 ? 6.312 -9.750 0.635 1.00 77.88 255 THR A CA 1
ATOM 2021 C C . THR A 1 255 ? 5.559 -9.984 1.946 1.00 77.88 255 THR A C 1
ATOM 2023 O O . THR A 1 255 ? 5.675 -11.049 2.548 1.00 77.88 255 THR A O 1
ATOM 2026 N N . LEU A 1 256 ? 4.725 -9.030 2.378 1.00 85.31 256 LEU A N 1
ATOM 2027 C CA . LEU A 1 256 ? 3.921 -9.175 3.590 1.00 85.31 256 LEU A CA 1
ATOM 2028 C C . LEU A 1 256 ? 2.821 -10.227 3.435 1.00 85.31 256 LEU A C 1
ATOM 2030 O O . LEU A 1 256 ? 2.394 -10.802 4.435 1.00 85.31 256 LEU A O 1
ATOM 2034 N N . PHE A 1 257 ? 2.363 -10.483 2.211 1.00 87.75 257 PHE A N 1
ATOM 2035 C CA . PHE A 1 257 ? 1.307 -11.452 1.922 1.00 87.75 257 PHE A CA 1
ATOM 2036 C C . PHE A 1 257 ? 1.821 -12.893 1.859 1.00 87.75 257 PHE A C 1
ATOM 2038 O O . PHE A 1 257 ? 1.025 -13.808 1.669 1.00 87.75 257 PHE A O 1
ATOM 2045 N N . GLY A 1 258 ? 3.121 -13.117 2.065 1.00 86.69 258 GLY A N 1
ATOM 2046 C CA . GLY A 1 258 ? 3.730 -14.442 2.039 1.00 86.69 258 GLY A CA 1
ATOM 2047 C C . GLY A 1 258 ? 3.908 -14.994 0.625 1.00 86.69 258 GLY A C 1
ATOM 2048 O O . GLY A 1 258 ? 3.759 -14.289 -0.376 1.00 86.69 258 GLY A O 1
ATOM 2049 N N . THR A 1 259 ? 4.241 -16.277 0.545 1.00 83.06 259 THR A N 1
ATOM 2050 C CA . THR A 1 259 ? 4.623 -16.953 -0.694 1.00 83.06 259 THR A CA 1
ATOM 2051 C C . THR A 1 259 ? 3.609 -18.012 -1.119 1.00 83.06 259 THR A C 1
ATOM 2053 O O . THR A 1 259 ? 2.790 -18.512 -0.339 1.00 83.06 259 THR A O 1
ATOM 2056 N N . LYS A 1 260 ? 3.650 -18.352 -2.407 1.00 84.69 260 LYS A N 1
ATOM 2057 C CA . LYS A 1 260 ? 2.850 -19.413 -3.013 1.00 84.69 260 LYS A CA 1
ATOM 2058 C C . LYS A 1 260 ? 3.721 -20.646 -3.223 1.00 84.69 260 LYS A C 1
ATOM 2060 O O . LYS A 1 260 ? 4.817 -20.557 -3.768 1.00 84.69 260 LYS A O 1
ATOM 2065 N N . GLN A 1 261 ? 3.224 -21.795 -2.790 1.00 78.25 261 GLN A N 1
ATOM 2066 C CA . GLN A 1 261 ? 3.862 -23.091 -2.985 1.00 78.25 261 GLN A CA 1
ATOM 2067 C C . GLN A 1 261 ? 3.758 -23.539 -4.448 1.00 78.25 261 GLN A C 1
ATOM 2069 O O . GLN A 1 261 ? 2.888 -23.089 -5.198 1.00 78.25 261 GLN A O 1
ATOM 2074 N N . GLN A 1 262 ? 4.601 -24.497 -4.839 1.00 76.50 262 GLN A N 1
ATOM 2075 C CA . GLN A 1 262 ? 4.553 -25.109 -6.174 1.00 76.50 262 GLN A CA 1
ATOM 2076 C C . GLN A 1 262 ? 3.205 -25.789 -6.475 1.00 76.50 262 GLN A C 1
ATOM 2078 O O . GLN A 1 262 ? 2.817 -25.873 -7.635 1.00 76.50 262 GLN A O 1
ATOM 2083 N N . ASP A 1 263 ? 2.463 -26.224 -5.448 1.00 81.06 263 ASP A N 1
ATOM 2084 C CA . ASP A 1 263 ? 1.117 -26.801 -5.592 1.00 81.06 263 ASP A CA 1
ATOM 2085 C C . ASP A 1 263 ? 0.007 -25.743 -5.781 1.00 81.06 263 ASP A C 1
ATOM 2087 O O . ASP A 1 263 ? -1.179 -26.075 -5.843 1.00 81.06 263 ASP A O 1
ATOM 2091 N N . GLY A 1 264 ? 0.383 -24.464 -5.865 1.00 78.25 264 GLY A N 1
ATOM 2092 C CA . GLY A 1 264 ? -0.521 -23.342 -6.068 1.00 78.25 264 GLY A CA 1
ATOM 2093 C C . GLY A 1 264 ? -1.231 -22.854 -4.805 1.00 78.25 264 GLY A C 1
ATOM 2094 O O . GLY A 1 264 ? -2.084 -21.974 -4.924 1.00 78.25 264 GLY A O 1
ATOM 2095 N N . LYS A 1 265 ? -0.905 -23.375 -3.614 1.00 83.38 265 LYS A N 1
ATOM 2096 C CA . LYS A 1 265 ? -1.483 -22.927 -2.336 1.00 83.38 265 LYS A CA 1
ATOM 2097 C C . LYS A 1 265 ? -0.599 -21.914 -1.624 1.00 83.38 265 LYS A C 1
ATOM 2099 O O . LYS A 1 265 ? 0.606 -21.839 -1.833 1.00 83.38 265 LYS A O 1
ATOM 2104 N N . HIS A 1 266 ? -1.207 -21.146 -0.728 1.00 88.88 266 HIS A N 1
ATOM 2105 C CA . HIS A 1 266 ? -0.481 -20.217 0.130 1.00 88.88 266 HIS A CA 1
ATOM 2106 C C . HIS A 1 266 ? 0.384 -20.954 1.163 1.00 88.88 266 HIS A C 1
ATOM 2108 O O . HIS A 1 266 ? -0.046 -21.954 1.745 1.00 88.88 266 HIS A O 1
ATOM 2114 N N . HIS A 1 267 ? 1.598 -20.462 1.402 1.00 88.31 267 HIS A N 1
ATOM 2115 C CA . HIS A 1 267 ? 2.566 -21.066 2.319 1.00 88.31 267 HIS A CA 1
ATOM 2116 C C . HIS A 1 267 ? 2.318 -20.721 3.800 1.00 88.31 267 HIS A C 1
ATOM 2118 O O . HIS A 1 267 ? 2.916 -21.337 4.678 1.00 88.31 267 HIS A O 1
ATOM 2124 N N . ARG A 1 268 ? 1.370 -19.818 4.100 1.00 88.25 268 ARG A N 1
ATOM 2125 C CA . ARG A 1 268 ? 1.019 -19.361 5.464 1.00 88.25 268 ARG A CA 1
ATOM 2126 C C . ARG A 1 268 ? 2.178 -18.707 6.221 1.00 88.25 268 ARG A C 1
ATOM 2128 O O . ARG A 1 268 ? 2.221 -18.718 7.449 1.00 88.25 268 ARG A O 1
ATOM 2135 N N . ASP A 1 269 ? 3.091 -18.113 5.471 1.00 88.44 269 ASP A N 1
ATOM 2136 C CA . ASP A 1 269 ? 4.220 -17.300 5.918 1.00 88.44 269 ASP A CA 1
ATOM 2137 C C . ASP A 1 269 ? 3.928 -15.791 5.791 1.00 88.44 269 ASP A C 1
ATOM 2139 O O . ASP A 1 269 ? 4.839 -14.966 5.803 1.00 88.44 269 ASP A O 1
ATOM 2143 N N . ASN A 1 270 ? 2.651 -15.412 5.682 1.00 92.50 270 ASN A N 1
ATOM 2144 C CA . ASN A 1 270 ? 2.231 -14.018 5.646 1.00 92.50 270 ASN A CA 1
ATOM 2145 C C . ASN A 1 270 ? 2.515 -13.308 6.979 1.00 92.50 270 ASN A C 1
ATOM 2147 O O . ASN A 1 270 ? 2.337 -13.849 8.073 1.00 92.50 270 ASN A O 1
ATOM 2151 N N . LEU A 1 271 ? 2.908 -12.044 6.866 1.00 91.88 271 LEU A N 1
ATOM 2152 C CA . LEU A 1 271 ? 3.088 -11.113 7.977 1.00 91.88 271 LEU A CA 1
ATOM 2153 C C . LEU A 1 271 ? 1.933 -10.114 8.082 1.00 91.88 271 LEU A C 1
ATOM 2155 O O . LEU A 1 271 ? 1.812 -9.448 9.110 1.00 91.88 271 LEU A O 1
ATOM 2159 N N . ILE A 1 272 ? 1.097 -9.993 7.047 1.00 93.75 272 ILE A N 1
ATOM 2160 C CA . ILE A 1 272 ? -0.130 -9.194 7.074 1.00 93.75 272 ILE A CA 1
ATOM 2161 C C . ILE A 1 272 ? -1.369 -10.078 7.194 1.00 93.75 272 ILE A C 1
ATOM 2163 O O . ILE A 1 272 ? -1.457 -11.134 6.579 1.00 93.75 272 ILE A O 1
ATOM 2167 N N . HIS A 1 273 ? -2.330 -9.617 7.981 1.00 94.75 273 HIS A N 1
ATOM 2168 C CA . HIS A 1 273 ? -3.579 -10.295 8.282 1.00 94.75 273 HIS A CA 1
ATOM 2169 C C . HIS A 1 273 ? -4.757 -9.380 7.937 1.00 94.75 273 HIS A C 1
ATOM 2171 O O . HIS A 1 273 ? -4.912 -8.294 8.510 1.00 94.75 273 HIS A O 1
ATOM 2177 N N . LEU A 1 274 ? -5.601 -9.814 7.005 1.00 94.06 274 LEU A N 1
ATOM 2178 C CA . LEU A 1 274 ? -6.762 -9.067 6.525 1.00 94.06 274 LEU A CA 1
ATOM 2179 C C . LEU A 1 274 ? -8.050 -9.555 7.201 1.00 94.06 274 LEU A C 1
ATOM 2181 O O . LEU A 1 274 ? -8.201 -10.759 7.411 1.00 94.06 274 LEU A O 1
ATOM 2185 N N . PRO A 1 275 ? -8.985 -8.654 7.548 1.00 92.81 275 PRO A N 1
ATOM 2186 C CA . PRO A 1 275 ? -10.311 -9.075 7.961 1.00 92.81 275 PRO A CA 1
ATOM 2187 C C . PRO A 1 275 ? -11.055 -9.658 6.754 1.00 92.81 275 PRO A C 1
ATOM 2189 O O . PRO A 1 275 ? -10.733 -9.376 5.600 1.00 92.81 275 PRO A O 1
ATOM 2192 N N . ASN A 1 276 ? -12.076 -10.453 7.034 1.00 87.94 276 ASN A N 1
ATOM 2193 C CA . ASN A 1 276 ? -13.038 -10.923 6.053 1.00 87.94 276 ASN A CA 1
ATOM 2194 C C . ASN A 1 276 ? -13.673 -9.735 5.292 1.00 87.94 276 ASN A C 1
ATOM 2196 O O . ASN A 1 276 ? -13.983 -8.699 5.884 1.00 87.94 276 ASN A O 1
ATOM 2200 N N . ASP A 1 277 ? -13.869 -9.911 3.984 1.00 68.81 277 ASP A N 1
ATOM 2201 C CA . ASP A 1 277 ? -14.393 -8.927 3.030 1.00 68.81 277 ASP A CA 1
ATOM 2202 C C . ASP A 1 277 ? -15.919 -8.729 3.115 1.00 68.81 277 ASP A C 1
ATOM 2204 O O . ASP A 1 277 ? -16.481 -7.819 2.497 1.00 68.81 277 ASP A O 1
ATOM 2208 N N . GLN A 1 278 ? -16.607 -9.535 3.925 1.00 57.25 278 GLN A N 1
ATOM 2209 C CA . GLN A 1 278 ? -18.012 -9.323 4.248 1.00 57.25 278 GLN A CA 1
ATOM 2210 C C . GLN A 1 278 ? -18.185 -8.030 5.058 1.00 57.25 278 GLN A C 1
ATOM 2212 O O . GLN A 1 278 ? -17.844 -7.976 6.241 1.00 57.25 278 GLN A O 1
ATOM 2217 N N . LYS A 1 279 ? -18.748 -6.998 4.408 1.00 46.03 279 LYS A N 1
ATOM 2218 C CA . LYS A 1 279 ? -19.041 -5.671 4.980 1.00 46.03 279 LYS A CA 1
ATOM 2219 C C . LYS A 1 279 ? -19.496 -5.757 6.444 1.00 46.03 279 LYS A C 1
ATOM 2221 O O . LYS A 1 279 ? -20.534 -6.350 6.749 1.00 46.03 279 LYS A O 1
ATOM 2226 N N . SER A 1 280 ? -18.753 -5.107 7.341 1.00 37.12 280 SER A N 1
ATOM 2227 C CA . SER A 1 280 ? -19.239 -4.809 8.691 1.00 37.12 280 SER A CA 1
ATOM 2228 C C . SER A 1 280 ? -20.442 -3.862 8.596 1.00 37.12 280 SER A C 1
ATOM 2230 O O . SER A 1 280 ? -20.407 -2.852 7.902 1.00 37.12 280 SER A O 1
ATOM 2232 N N . ILE A 1 281 ? -21.516 -4.210 9.305 1.00 32.53 281 ILE A N 1
ATOM 2233 C CA . ILE A 1 281 ? -22.854 -3.583 9.287 1.00 32.53 281 ILE A CA 1
ATOM 2234 C C . ILE A 1 281 ? -22.877 -2.175 9.937 1.00 32.53 281 ILE A C 1
ATOM 2236 O O . ILE A 1 281 ? -23.921 -1.544 10.033 1.00 32.53 281 ILE A O 1
ATOM 2240 N N . PHE A 1 282 ? -21.737 -1.630 10.367 1.00 32.22 282 PHE A N 1
ATOM 2241 C CA . PHE A 1 282 ? -21.713 -0.519 11.326 1.00 32.22 282 PHE A CA 1
ATOM 2242 C C . PHE A 1 282 ? -21.637 0.906 10.766 1.00 32.22 282 PHE A C 1
ATOM 2244 O O . PHE A 1 282 ? -21.432 1.831 11.542 1.00 32.22 282 PHE A O 1
ATOM 2251 N N . ILE A 1 283 ? -21.880 1.135 9.473 1.00 28.33 283 ILE A N 1
ATOM 2252 C CA . ILE A 1 283 ? -22.072 2.506 8.968 1.00 28.33 283 ILE A CA 1
ATOM 2253 C C . ILE A 1 283 ? -23.324 2.553 8.092 1.00 28.33 283 ILE A C 1
ATOM 2255 O O . ILE A 1 283 ? -23.283 2.375 6.879 1.00 28.33 283 ILE A O 1
ATOM 2259 N N . THR A 1 284 ? -24.467 2.748 8.747 1.00 24.72 284 THR A N 1
ATOM 2260 C CA . THR A 1 284 ? -25.650 3.376 8.151 1.00 24.72 284 THR A CA 1
ATOM 2261 C C . THR A 1 284 ? -26.058 4.513 9.075 1.00 24.72 284 THR A C 1
ATOM 2263 O O . THR A 1 284 ? -26.880 4.296 9.956 1.00 24.72 284 THR A O 1
ATOM 2266 N N . LEU A 1 285 ? -25.435 5.679 8.898 1.00 29.95 285 LEU A N 1
ATOM 2267 C CA . LEU A 1 285 ? -25.967 7.008 9.209 1.00 29.95 285 LEU A CA 1
ATOM 2268 C C . LEU A 1 285 ? -25.285 8.015 8.275 1.00 29.95 285 LEU A C 1
ATOM 2270 O O . LEU A 1 285 ? -24.037 7.969 8.190 1.00 29.95 285 LEU A O 1
#

Foldseek 3Di:
DDPPDDDDDDDFFDDLDDPVVVLQALVVDVPSDRPDDDDWAAQFDDDDPDLQPTDGRDQWALDDDVPDDQVQADPVSTHGDSGSVVVVVVVVVDDPVCNCVGRGVHNDDCCPLANVQLVVLQEQAQFAQFDADAPDRSGHVDCVQKAKEKEWEDDLQFKIKIWIWIARPVLRAIEGRHIDIDTNDDLVVVLVVLLVCCVRHVHQEYEYEPVRVVVSCVPDPVSCVSCVVSNHYYHYDYCPPDRPDPCPDPSVCSPQSADADPVRHGPSPHRYHYYRPPDDPPDDD

Sequence (285 aa):
MNPTGKLIVVGTRVAAVDLYKELRNPDRYPGGLVPWTYLAMPALLETHEDANKWVTLWPYSDQPFDGQTEDQKNEDGLYPRWNGKHLYAERQAMDASTWALIYQQQDISDDAIFDPVCVKGSIDGMRKSGRLVPGHPGHPRDLSGFSFICGLDPAMVGDTAAVCYAIDRITHKRYVVDAIKITRPTPAQIRQLITDWTNVYTPSEWIVERNAFQSFLTQDEGIRQFLASKGTLLREHHTGNNKWDSGFGVASMSTLFGTKQQDGKHHRDNLIHLPNDQKSIFITL

Organism: NCBI:txid2576439

Secondary structure (DSSP, 8-state):
----PPP-------SSS-HHHHHT-GGGSTTS----------SEEE--SSGGG-EES--EESSPPTT--GGG--TTSPEE-S-HHHHHHHHHHS-HHHIIIIIS--------SS-HHHHHHTEETT--SS---TTSTTS-S--TTEEEEEEEE--SSSEEEEEEEEEETTT--EEEEEEEEEES--HHHHHHHHHHHHHHH--SEEEEEHHHHHHHHTT-SHHHHHHHHTT-EEEEE---SS-S-TTSSTTGGGGGG--B-TTSSB-S--SEEEEPSS--S----

Radius of gyration: 25.09 Å; chains: 1; bounding box: 68×52×71 Å

pLDDT: mean 81.78, std 15.33, range [24.72, 96.31]